Protein AF-A0A3L7ZPQ6-F1 (afdb_monomer)

Structure (mmCIF, N/CA/C/O backbone):
data_AF-A0A3L7ZPQ6-F1
#
_entry.id   AF-A0A3L7ZPQ6-F1
#
loop_
_atom_site.group_PDB
_atom_site.id
_atom_site.type_symbol
_atom_site.label_atom_id
_atom_site.label_alt_id
_atom_site.label_comp_id
_atom_site.label_asym_id
_atom_site.label_entity_id
_atom_site.label_seq_id
_atom_site.pdbx_PDB_ins_code
_atom_site.Cartn_x
_atom_site.Cartn_y
_atom_site.Cartn_z
_atom_site.occupancy
_atom_site.B_iso_or_equiv
_atom_site.auth_seq_id
_atom_site.auth_comp_id
_atom_site.auth_asym_id
_atom_site.auth_atom_id
_atom_site.pdbx_PDB_model_num
ATOM 1 N N . MET A 1 1 ? 46.447 -29.269 10.688 1.00 52.59 1 MET A N 1
ATOM 2 C CA . MET A 1 1 ? 46.147 -28.101 9.821 1.00 52.59 1 MET A CA 1
ATOM 3 C C . MET A 1 1 ? 44.836 -28.215 9.031 1.00 52.59 1 MET A C 1
ATOM 5 O O . MET A 1 1 ? 44.103 -27.241 9.001 1.00 52.59 1 MET A O 1
ATOM 9 N N . LYS A 1 2 ? 44.456 -29.381 8.472 1.00 54.78 2 LYS A N 1
ATOM 10 C CA . LYS A 1 2 ? 43.220 -29.532 7.660 1.00 54.78 2 LYS A CA 1
ATOM 11 C C . LYS A 1 2 ? 41.898 -29.200 8.389 1.00 54.78 2 LYS A C 1
ATOM 13 O O . LYS A 1 2 ? 40.995 -28.641 7.782 1.00 54.78 2 LYS A O 1
ATOM 18 N N . ARG A 1 3 ? 41.790 -29.505 9.691 1.00 58.31 3 ARG A N 1
ATOM 19 C CA . ARG A 1 3 ? 40.574 -29.256 10.501 1.00 58.31 3 ARG A CA 1
ATOM 20 C C . ARG A 1 3 ? 40.350 -27.772 10.830 1.00 58.31 3 ARG A C 1
ATOM 22 O O . ARG A 1 3 ? 39.210 -27.331 10.864 1.00 58.31 3 ARG A O 1
ATOM 29 N N . PHE A 1 4 ? 41.429 -27.006 11.005 1.00 62.97 4 PHE A N 1
ATOM 30 C CA . PHE A 1 4 ? 41.354 -25.560 11.239 1.00 62.97 4 PHE A CA 1
ATOM 31 C C . PHE A 1 4 ? 40.984 -24.803 9.963 1.00 62.97 4 PHE A C 1
ATOM 33 O O . PHE A 1 4 ? 40.108 -23.950 10.007 1.00 62.97 4 PHE A O 1
ATOM 40 N N . SER A 1 5 ? 41.550 -25.179 8.809 1.00 70.75 5 SER A N 1
ATOM 41 C CA . SER A 1 5 ? 41.137 -24.600 7.522 1.00 70.75 5 SER A CA 1
ATOM 42 C C . SER A 1 5 ? 39.654 -24.824 7.230 1.00 70.75 5 SER A C 1
ATOM 44 O O . SER A 1 5 ? 39.002 -23.925 6.715 1.00 70.75 5 SER A O 1
ATOM 46 N N . LEU A 1 6 ? 39.100 -25.985 7.593 1.00 73.31 6 LEU A N 1
ATOM 47 C CA . LEU A 1 6 ? 37.684 -26.280 7.368 1.00 73.31 6 LEU A CA 1
ATOM 48 C C . LEU A 1 6 ? 36.765 -25.412 8.244 1.00 73.31 6 LEU A C 1
ATOM 50 O O . LEU A 1 6 ? 35.749 -24.919 7.761 1.00 73.31 6 LEU A O 1
ATOM 54 N N . LEU A 1 7 ? 37.155 -25.167 9.501 1.00 76.69 7 LEU A N 1
ATOM 55 C CA . LEU A 1 7 ? 36.442 -24.261 10.408 1.00 76.69 7 LEU A CA 1
ATOM 56 C C . LEU A 1 7 ? 36.534 -22.800 9.951 1.00 76.69 7 LEU A C 1
ATOM 58 O O . LEU A 1 7 ? 35.534 -22.091 9.997 1.00 76.69 7 LEU A O 1
ATOM 62 N N . CYS A 1 8 ? 37.691 -22.360 9.450 1.00 73.12 8 CYS A N 1
ATOM 63 C CA . CYS A 1 8 ? 37.844 -21.021 8.878 1.00 73.12 8 CYS A CA 1
ATOM 64 C C . CYS A 1 8 ? 37.006 -20.843 7.602 1.00 73.12 8 CYS A C 1
ATOM 66 O O . CYS A 1 8 ? 36.366 -19.810 7.440 1.00 73.12 8 CYS A O 1
ATOM 68 N N . VAL A 1 9 ? 36.944 -21.849 6.724 1.00 75.81 9 VAL A N 1
ATOM 69 C CA . VAL A 1 9 ? 36.091 -21.812 5.523 1.00 75.81 9 VAL A CA 1
ATOM 70 C C . VAL A 1 9 ? 34.605 -21.800 5.896 1.00 75.81 9 VAL A C 1
ATOM 72 O O . VAL A 1 9 ? 33.853 -21.020 5.323 1.00 75.81 9 VAL A O 1
ATOM 75 N N . LEU A 1 10 ? 34.176 -22.588 6.888 1.00 72.62 10 LEU A N 1
ATOM 76 C CA . LEU A 1 10 ? 32.803 -22.550 7.410 1.00 72.62 10 LEU A CA 1
ATOM 77 C C . LEU A 1 10 ? 32.458 -21.194 8.035 1.00 72.62 10 LEU A C 1
ATOM 79 O O . LEU A 1 10 ? 31.385 -20.661 7.774 1.00 72.62 10 LEU A O 1
ATOM 83 N N . ALA A 1 11 ? 33.373 -20.607 8.807 1.00 74.31 11 ALA A N 1
ATOM 84 C CA . ALA A 1 11 ? 33.188 -19.276 9.374 1.00 74.31 11 ALA A CA 1
ATOM 85 C C . ALA A 1 11 ? 33.066 -18.205 8.280 1.00 74.31 11 ALA A C 1
ATOM 87 O O . ALA A 1 11 ? 32.210 -17.335 8.391 1.00 74.31 11 ALA A O 1
ATOM 88 N N . ILE A 1 12 ? 33.850 -18.292 7.198 1.00 71.00 12 ILE A N 1
ATOM 89 C CA . ILE A 1 12 ? 33.752 -17.392 6.036 1.00 71.00 12 ILE A CA 1
ATOM 90 C C . ILE A 1 12 ? 32.429 -17.604 5.286 1.00 71.00 12 ILE A C 1
ATOM 92 O O . ILE A 1 12 ? 31.742 -16.637 4.981 1.00 71.00 12 ILE A O 1
ATOM 96 N N . LEU A 1 13 ? 32.008 -18.846 5.041 1.00 63.59 13 LEU A N 1
ATOM 97 C CA . LEU A 1 13 ? 30.741 -19.139 4.357 1.00 63.59 13 LEU A CA 1
ATOM 98 C C . LEU A 1 13 ? 29.507 -18.716 5.173 1.00 63.59 13 LEU A C 1
ATOM 100 O O . LEU A 1 13 ? 28.507 -18.318 4.582 1.00 63.59 13 LEU A O 1
ATOM 104 N N . CYS A 1 14 ? 29.585 -18.751 6.507 1.00 60.94 14 CYS A N 1
ATOM 105 C CA . CYS A 1 14 ? 28.529 -18.279 7.411 1.00 60.94 14 CYS A CA 1
ATOM 106 C C . CYS A 1 14 ? 28.597 -16.769 7.719 1.00 60.94 14 CYS A C 1
ATOM 108 O O . CYS A 1 14 ? 27.635 -16.228 8.260 1.00 60.94 14 CYS A O 1
ATOM 110 N N . SER A 1 15 ? 29.713 -16.095 7.413 1.00 56.34 15 SER A N 1
ATOM 111 C CA . SER A 1 15 ? 29.888 -14.639 7.581 1.00 56.34 15 SER A CA 1
ATOM 112 C C . SER A 1 15 ? 29.801 -13.859 6.272 1.00 56.34 15 SER A C 1
ATOM 114 O O . SER A 1 15 ? 29.626 -12.641 6.307 1.00 56.34 15 SER A O 1
ATOM 116 N N . LEU A 1 16 ? 29.840 -14.539 5.120 1.00 50.06 16 LEU A N 1
ATOM 117 C CA . LEU A 1 16 ? 29.293 -13.987 3.893 1.00 50.06 16 LEU A CA 1
ATOM 118 C C . LEU A 1 16 ? 27.811 -13.714 4.169 1.00 50.06 16 LEU A C 1
ATOM 120 O O . LEU A 1 16 ? 27.064 -14.669 4.405 1.00 50.06 16 LEU A O 1
ATOM 124 N N . PRO A 1 17 ? 27.350 -12.447 4.156 1.00 46.44 17 PRO A N 1
ATOM 125 C CA . PRO A 1 17 ? 25.925 -12.203 4.126 1.00 46.44 17 PRO A CA 1
ATOM 126 C C . PRO A 1 17 ? 25.435 -12.971 2.911 1.00 46.44 17 PRO A C 1
ATOM 128 O O . PRO A 1 17 ? 25.929 -12.764 1.800 1.00 46.44 17 PRO A O 1
ATOM 131 N N . ALA A 1 18 ? 24.540 -13.929 3.128 1.00 44.66 18 ALA A N 1
ATOM 132 C CA . ALA A 1 18 ? 23.889 -14.600 2.032 1.00 44.66 18 ALA A CA 1
ATOM 133 C C . ALA A 1 18 ? 23.282 -13.489 1.164 1.00 44.66 18 ALA A C 1
ATOM 135 O O . ALA A 1 18 ? 22.268 -12.890 1.513 1.00 44.66 18 ALA A O 1
ATOM 136 N N . TYR A 1 19 ? 23.918 -13.188 0.029 1.00 43.47 19 TYR A N 1
ATOM 137 C CA . TYR A 1 19 ? 23.410 -12.258 -0.978 1.00 43.47 19 TYR A CA 1
ATOM 138 C C . TYR A 1 19 ? 22.119 -12.793 -1.625 1.00 43.47 19 TYR A C 1
ATOM 140 O O . TYR A 1 19 ? 21.587 -12.198 -2.555 1.00 43.47 19 TYR A O 1
ATOM 148 N N . SER A 1 20 ? 21.525 -13.856 -1.074 1.00 41.28 20 SER A N 1
ATOM 149 C CA . SER A 1 20 ? 20.079 -14.048 -1.057 1.00 41.28 20 SER A CA 1
ATOM 150 C C . SER A 1 20 ? 19.382 -13.060 -0.103 1.00 41.28 20 SER A C 1
ATOM 152 O O . SER A 1 20 ? 18.428 -13.416 0.587 1.00 41.28 20 SER A O 1
ATOM 154 N N . GLN A 1 21 ? 19.818 -11.800 -0.061 1.00 44.25 21 GLN A N 1
ATOM 155 C CA . GLN A 1 21 ? 18.925 -10.722 0.318 1.00 44.25 21 GLN A CA 1
ATOM 156 C C . GLN A 1 21 ? 17.879 -10.667 -0.784 1.00 44.25 21 GLN A C 1
ATOM 158 O O . GLN A 1 21 ? 18.134 -10.232 -1.908 1.00 44.25 21 GLN A O 1
ATOM 163 N N . PHE A 1 22 ? 16.689 -11.173 -0.481 1.00 53.84 22 PHE A N 1
ATOM 164 C CA . PHE A 1 22 ? 15.527 -10.882 -1.288 1.00 53.84 22 PHE A CA 1
ATOM 165 C C . PHE A 1 22 ? 15.349 -9.365 -1.251 1.00 53.84 22 PHE A C 1
ATOM 167 O O . PHE A 1 22 ? 14.827 -8.811 -0.290 1.00 53.84 22 PHE A O 1
ATOM 174 N N . TRP A 1 23 ? 15.842 -8.706 -2.296 1.00 58.91 23 TRP A N 1
ATOM 175 C CA . TRP A 1 23 ? 15.802 -7.260 -2.504 1.00 58.91 23 TRP A CA 1
ATOM 176 C C . TRP A 1 23 ? 14.434 -6.647 -2.155 1.00 58.91 23 TRP A C 1
ATOM 178 O O . TRP A 1 23 ? 14.353 -5.525 -1.663 1.00 58.91 23 TRP A O 1
ATOM 188 N N . ILE A 1 24 ? 13.372 -7.437 -2.338 1.00 63.16 24 ILE A N 1
ATOM 189 C CA . ILE A 1 24 ? 12.017 -7.173 -1.876 1.00 63.16 24 ILE A CA 1
ATOM 190 C C . ILE A 1 24 ? 11.428 -8.509 -1.397 1.00 63.16 24 ILE A C 1
ATOM 192 O O . ILE A 1 24 ? 10.906 -9.281 -2.200 1.00 63.16 24 ILE A O 1
ATOM 196 N N . SER A 1 25 ? 11.567 -8.814 -0.110 1.00 67.75 25 SER A N 1
ATOM 197 C CA . SER A 1 25 ? 10.777 -9.837 0.585 1.00 67.75 25 SER A CA 1
ATOM 198 C C . SER A 1 25 ? 10.265 -9.241 1.874 1.00 67.75 25 SER A C 1
ATOM 200 O O . SER A 1 25 ? 10.985 -8.511 2.559 1.00 67.75 25 SER A O 1
ATOM 202 N N . PHE A 1 26 ? 9.030 -9.577 2.208 1.00 71.62 26 PHE A N 1
ATOM 203 C CA . PHE A 1 26 ? 8.376 -9.063 3.392 1.00 71.62 26 PHE A CA 1
ATOM 204 C C . PHE A 1 26 ? 7.700 -10.203 4.152 1.00 71.62 26 PHE A C 1
ATOM 206 O O . PHE A 1 26 ? 7.117 -11.111 3.557 1.00 71.62 26 PHE A O 1
ATOM 213 N N . GLY A 1 27 ? 7.743 -10.133 5.479 1.00 74.31 27 GLY A N 1
ATOM 214 C CA . GLY A 1 27 ? 7.072 -11.067 6.377 1.00 74.31 27 GLY A CA 1
ATOM 215 C C . GLY A 1 27 ? 5.555 -10.877 6.431 1.00 74.31 27 GLY A C 1
ATOM 216 O O . GLY A 1 27 ? 4.994 -10.760 7.511 1.00 74.31 27 GLY A O 1
ATOM 217 N N . TRP A 1 28 ? 4.849 -10.837 5.292 1.00 80.06 28 TRP A N 1
ATOM 218 C CA . TRP A 1 28 ? 3.384 -10.641 5.277 1.00 80.06 28 TRP A CA 1
ATOM 219 C C . TRP A 1 28 ? 2.599 -11.756 5.974 1.00 80.06 28 TRP A C 1
ATOM 221 O O . TRP A 1 28 ? 1.419 -11.588 6.263 1.00 80.06 28 TRP A O 1
ATOM 231 N N . ASN A 1 29 ? 3.231 -12.906 6.197 1.00 73.69 29 ASN A N 1
ATOM 232 C CA . ASN A 1 29 ? 2.638 -14.039 6.900 1.00 73.69 29 ASN A CA 1
ATOM 233 C C . ASN A 1 29 ? 3.113 -14.131 8.355 1.00 73.69 29 ASN A C 1
ATOM 235 O O . ASN A 1 29 ? 2.781 -15.102 9.029 1.00 73.69 29 ASN A O 1
ATOM 239 N N . GLU A 1 30 ? 3.903 -13.167 8.837 1.00 75.88 30 GLU A N 1
ATOM 240 C CA . GLU A 1 30 ? 4.331 -13.161 10.230 1.00 75.88 30 GLU A CA 1
ATOM 241 C C . GLU A 1 30 ? 3.108 -12.966 11.138 1.00 75.88 30 GLU A C 1
ATOM 243 O O . GLU A 1 30 ? 2.348 -12.008 10.950 1.00 75.88 30 GLU A O 1
ATOM 248 N N . PRO A 1 31 ? 2.906 -13.851 12.131 1.00 65.25 31 PRO A N 1
ATOM 249 C CA . PRO A 1 31 ? 1.763 -13.765 13.038 1.00 65.25 31 PRO A CA 1
ATOM 250 C C . PRO A 1 31 ? 1.786 -12.485 13.889 1.00 65.25 31 PRO A C 1
ATOM 252 O O . PRO A 1 31 ? 0.736 -12.027 14.332 1.00 65.25 31 PRO A O 1
ATOM 255 N N . HIS A 1 32 ? 2.961 -11.869 14.061 1.00 75.00 32 HIS A N 1
ATOM 256 C CA . HIS A 1 32 ? 3.166 -10.644 14.833 1.00 75.00 32 HIS A CA 1
ATOM 257 C C . HIS A 1 32 ? 3.855 -9.565 13.990 1.00 75.00 32 HIS A C 1
ATOM 259 O O . HIS A 1 32 ? 4.997 -9.188 14.237 1.00 75.00 32 HIS A O 1
ATOM 265 N N . CYS A 1 33 ? 3.160 -9.060 12.967 1.00 86.56 33 CYS A N 1
ATOM 266 C CA . CYS A 1 33 ? 3.674 -7.953 12.164 1.00 86.56 33 CYS A CA 1
ATOM 267 C C . CYS A 1 33 ? 3.776 -6.673 13.012 1.00 86.56 33 CYS A C 1
ATOM 269 O O . CYS A 1 33 ? 2.772 -5.997 13.253 1.00 86.56 33 CYS A O 1
ATOM 271 N N . GLN A 1 34 ? 4.995 -6.307 13.418 1.00 87.56 34 GLN A N 1
ATOM 272 C CA . GLN A 1 34 ? 5.247 -5.164 14.306 1.00 87.56 34 GLN A CA 1
ATOM 273 C C . GLN A 1 34 ? 4.712 -3.836 13.756 1.00 87.56 34 GLN A C 1
ATOM 275 O O . GLN A 1 34 ? 4.216 -2.996 14.499 1.00 87.56 34 GLN A O 1
ATOM 280 N N . ASN A 1 35 ? 4.754 -3.671 12.435 1.00 86.12 35 ASN A N 1
ATOM 281 C CA . ASN A 1 35 ? 4.215 -2.502 11.744 1.00 86.12 35 ASN A CA 1
ATOM 282 C C . ASN A 1 35 ? 2.690 -2.387 11.866 1.00 86.12 35 ASN A C 1
ATOM 284 O O . ASN A 1 35 ? 2.165 -1.279 11.980 1.00 86.12 35 ASN A O 1
ATOM 288 N N . CYS A 1 36 ? 1.983 -3.519 11.822 1.00 91.38 36 CYS A N 1
ATOM 289 C CA . CYS A 1 36 ? 0.539 -3.537 12.012 1.00 91.38 36 CYS A CA 1
ATOM 290 C C . CYS A 1 36 ? 0.190 -3.314 13.487 1.00 91.38 36 CYS A C 1
ATOM 292 O O . CYS A 1 36 ? -0.655 -2.472 13.767 1.00 91.38 36 CYS A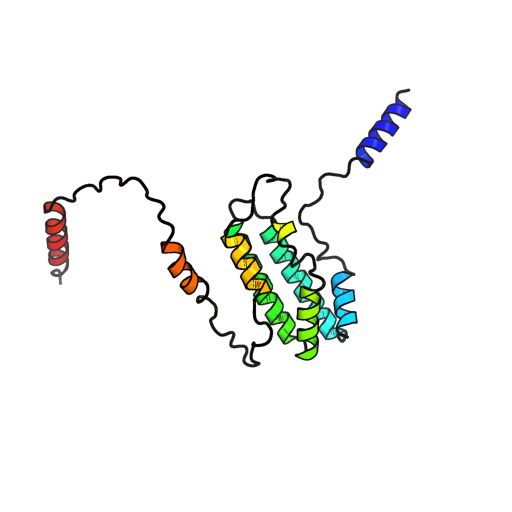 O 1
ATOM 294 N N . LEU A 1 37 ? 0.916 -3.960 14.409 1.00 92.56 37 LEU A N 1
ATOM 295 C CA . LEU A 1 37 ? 0.744 -3.781 15.857 1.00 92.56 37 LEU A CA 1
ATOM 296 C C . LEU A 1 37 ? 0.958 -2.327 16.296 1.00 92.56 37 LEU A C 1
ATOM 298 O O . LEU A 1 37 ? 0.173 -1.789 17.072 1.00 92.56 37 LEU A O 1
ATOM 302 N N . TRP A 1 38 ? 1.991 -1.663 15.774 1.00 92.50 38 TRP A N 1
ATOM 303 C CA . TRP A 1 38 ? 2.228 -0.250 16.066 1.00 92.50 38 TRP A CA 1
ATOM 304 C C . TRP A 1 38 ? 1.076 0.630 15.568 1.00 92.50 38 TRP A C 1
ATOM 306 O O . TRP A 1 38 ? 0.603 1.494 16.301 1.00 92.50 38 TRP A O 1
ATOM 316 N N . MET A 1 39 ? 0.584 0.389 14.348 1.00 93.94 39 MET A N 1
ATOM 317 C CA . MET A 1 39 ? -0.524 1.167 13.790 1.00 93.94 39 MET A CA 1
ATOM 318 C C . MET A 1 39 ? -1.840 0.916 14.548 1.00 93.94 39 MET A C 1
ATOM 320 O O . MET A 1 39 ? -2.600 1.852 14.792 1.00 93.94 39 MET A O 1
ATOM 324 N N . GLU A 1 40 ? -2.101 -0.334 14.937 1.00 95.12 40 GLU A N 1
ATOM 325 C CA . GLU A 1 40 ? -3.229 -0.724 15.787 1.00 95.12 40 GLU A CA 1
ATOM 326 C C . GLU A 1 40 ? -3.233 0.075 17.094 1.00 95.12 40 GLU A C 1
ATOM 328 O O . GLU A 1 40 ? -4.247 0.686 17.439 1.00 95.12 40 GLU A O 1
ATOM 333 N N . GLN A 1 41 ? -2.086 0.124 17.777 1.00 95.50 41 GLN A N 1
ATOM 334 C CA . GLN A 1 41 ? -1.920 0.859 19.030 1.00 95.50 41 GLN A CA 1
ATOM 335 C C . GLN A 1 41 ? -2.049 2.372 18.825 1.00 95.50 41 GLN A C 1
ATOM 337 O O . GLN A 1 41 ? -2.795 3.025 19.551 1.00 95.50 41 GLN A O 1
ATOM 342 N N . ALA A 1 42 ? -1.378 2.926 17.812 1.00 94.88 42 ALA A N 1
ATOM 343 C CA . ALA A 1 42 ? -1.341 4.365 17.553 1.00 94.88 42 ALA A CA 1
ATOM 344 C C . ALA A 1 42 ? -2.708 4.953 17.155 1.00 94.88 42 ALA A C 1
ATOM 346 O O . ALA A 1 42 ? -2.964 6.134 17.382 1.00 94.88 42 ALA A O 1
ATOM 347 N N . MET A 1 43 ? -3.591 4.146 16.558 1.00 95.88 43 MET A N 1
ATOM 348 C CA . MET A 1 43 ? -4.952 4.555 16.178 1.00 95.88 43 MET A CA 1
ATOM 349 C C . MET A 1 43 ? -6.039 4.042 17.133 1.00 95.88 43 MET A C 1
ATOM 351 O O . MET A 1 43 ? -7.224 4.267 16.870 1.00 95.88 43 MET A O 1
ATOM 355 N N . HIS A 1 44 ? -5.655 3.346 18.210 1.00 96.62 44 HIS A N 1
ATOM 356 C CA . HIS A 1 44 ? -6.560 2.723 19.180 1.00 96.62 44 HIS A CA 1
ATOM 357 C C . HIS A 1 44 ? -7.655 1.864 18.520 1.00 96.62 44 HIS A C 1
ATOM 359 O O . HIS A 1 44 ? -8.848 2.039 18.781 1.00 96.62 44 HIS A O 1
ATOM 365 N N . LEU A 1 45 ? -7.268 0.955 17.619 1.00 96.88 45 LEU A N 1
ATOM 366 C CA . LEU A 1 45 ? -8.231 0.097 16.920 1.00 96.88 45 LEU A CA 1
ATOM 367 C C . LEU A 1 45 ? -8.796 -0.982 17.868 1.00 96.88 45 LEU A C 1
ATOM 369 O O . LEU A 1 45 ? -8.019 -1.708 18.485 1.00 96.88 45 LEU A O 1
ATOM 373 N N . PRO A 1 46 ? -10.126 -1.179 17.961 1.00 97.19 46 PRO A N 1
ATOM 374 C CA . PRO A 1 46 ? -10.699 -2.329 18.654 1.00 97.19 46 PRO A CA 1
ATOM 375 C C . PRO A 1 46 ? -10.319 -3.641 17.959 1.00 97.19 46 PRO A C 1
ATOM 377 O O . PRO A 1 46 ? -10.191 -3.682 16.735 1.00 97.19 46 PRO A O 1
ATOM 380 N N . ALA A 1 47 ? -10.254 -4.743 18.711 1.00 95.81 47 ALA A N 1
ATOM 381 C CA . ALA A 1 47 ? -9.734 -6.034 18.238 1.00 95.81 47 ALA A CA 1
ATOM 382 C C . ALA A 1 47 ? -10.301 -6.502 16.879 1.00 95.81 47 ALA A C 1
ATOM 384 O O . ALA A 1 47 ? -9.558 -6.926 15.995 1.00 95.81 47 ALA A O 1
ATOM 385 N N . ARG A 1 48 ? -11.620 -6.380 16.661 1.00 96.06 48 ARG A N 1
ATOM 386 C CA . ARG A 1 48 ? -12.251 -6.755 15.380 1.00 96.06 48 ARG A CA 1
ATOM 387 C C . ARG A 1 48 ? -11.813 -5.848 14.223 1.00 96.06 48 ARG A C 1
ATOM 389 O O . ARG A 1 48 ? -11.605 -6.331 13.113 1.00 96.06 48 ARG A O 1
ATOM 396 N N . GLN A 1 49 ? -11.689 -4.545 14.473 1.00 97.31 49 GLN A N 1
ATOM 397 C CA . GLN A 1 49 ? -11.238 -3.562 13.485 1.00 97.31 49 GLN A CA 1
ATOM 398 C C . GLN A 1 49 ? -9.752 -3.772 13.155 1.00 97.31 49 GLN A C 1
ATOM 400 O O . GLN A 1 49 ? -9.384 -3.762 11.982 1.00 97.31 49 GLN A O 1
ATOM 405 N N . ALA A 1 50 ? -8.924 -4.037 14.172 1.00 96.38 50 ALA A N 1
ATOM 406 C CA . ALA A 1 50 ? -7.507 -4.358 14.026 1.00 96.38 50 ALA A CA 1
ATOM 407 C C . ALA A 1 50 ? -7.291 -5.616 13.172 1.00 96.38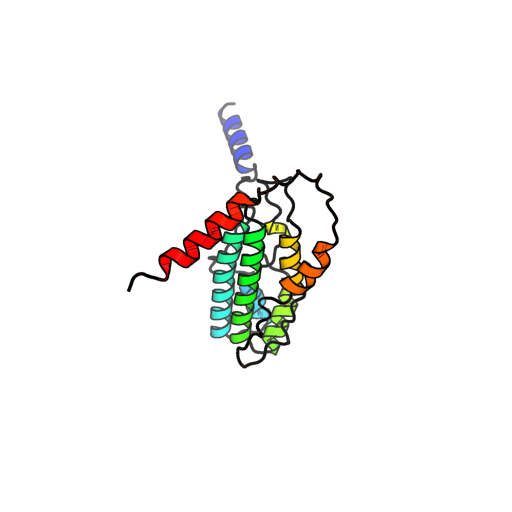 50 ALA A C 1
ATOM 409 O O . ALA A 1 50 ? -6.531 -5.585 12.205 1.00 96.38 50 ALA A O 1
ATOM 410 N N . ALA A 1 51 ? -8.038 -6.693 13.435 1.00 95.25 51 ALA A N 1
ATOM 411 C CA . ALA A 1 51 ? -7.956 -7.922 12.646 1.00 95.25 51 ALA A CA 1
ATOM 412 C C . ALA A 1 51 ? -8.253 -7.688 11.150 1.00 95.25 51 ALA A C 1
ATOM 414 O O . ALA A 1 51 ? -7.522 -8.176 10.281 1.00 95.25 51 ALA A O 1
ATOM 415 N N . GLU A 1 52 ? -9.287 -6.901 10.826 1.00 97.12 52 GLU A N 1
ATOM 416 C CA . GLU A 1 52 ? -9.593 -6.542 9.434 1.00 97.12 52 GLU A CA 1
ATOM 417 C C . GLU A 1 52 ? -8.527 -5.620 8.823 1.00 97.12 52 GLU A C 1
ATOM 419 O O . GLU A 1 52 ? -8.142 -5.812 7.666 1.00 97.12 52 GLU A O 1
ATOM 424 N N . TYR A 1 53 ? -7.989 -4.669 9.594 1.00 96.19 53 TYR A N 1
ATOM 425 C CA . TYR A 1 53 ? -6.871 -3.827 9.165 1.00 96.19 53 TYR A CA 1
ATOM 426 C C . TYR A 1 53 ? -5.641 -4.675 8.795 1.00 96.19 53 TYR A C 1
ATOM 428 O O . TYR A 1 53 ? -5.133 -4.556 7.676 1.00 96.19 53 TYR A O 1
ATOM 436 N N . HIS A 1 54 ? -5.224 -5.603 9.663 1.00 94.69 54 HIS A N 1
ATOM 437 C CA . HIS A 1 54 ? -4.062 -6.480 9.444 1.00 94.69 54 HIS A CA 1
ATOM 438 C C . HIS A 1 54 ? -4.260 -7.322 8.184 1.00 94.69 54 HIS A C 1
ATOM 440 O O . HIS A 1 54 ? -3.399 -7.373 7.303 1.00 94.69 54 HIS A O 1
ATOM 446 N N . LYS A 1 55 ? -5.449 -7.916 8.043 1.00 94.94 55 LYS A N 1
ATOM 447 C CA . LYS A 1 55 ? -5.831 -8.706 6.871 1.00 94.94 55 LYS A CA 1
ATOM 448 C C . LYS A 1 55 ? -5.742 -7.902 5.574 1.00 94.94 55 LYS A C 1
ATOM 450 O O . LYS A 1 55 ? -5.255 -8.426 4.570 1.00 94.94 55 LYS A O 1
ATOM 455 N N . ILE A 1 56 ? -6.198 -6.646 5.566 1.00 95.75 56 ILE A N 1
ATOM 456 C CA . ILE A 1 56 ? -6.083 -5.768 4.394 1.00 95.75 56 ILE A CA 1
ATOM 457 C C . ILE A 1 56 ? -4.608 -5.470 4.103 1.00 95.75 56 ILE A C 1
ATOM 459 O O . ILE A 1 56 ? -4.171 -5.681 2.970 1.00 95.75 56 ILE A O 1
ATOM 463 N N . ILE A 1 57 ? -3.828 -5.035 5.096 1.00 94.25 57 ILE A N 1
ATOM 464 C CA . ILE A 1 57 ? -2.411 -4.695 4.903 1.00 94.25 57 ILE A CA 1
ATOM 465 C C . ILE A 1 57 ? -1.627 -5.886 4.357 1.00 94.25 57 ILE A C 1
ATOM 467 O O . ILE A 1 57 ? -0.953 -5.744 3.338 1.00 94.25 57 ILE A O 1
ATOM 471 N N . HIS A 1 58 ? -1.769 -7.069 4.953 1.00 93.19 58 HIS A N 1
ATOM 472 C CA . HIS A 1 58 ? -1.026 -8.259 4.542 1.00 93.19 58 HIS A CA 1
ATOM 473 C C . HIS A 1 58 ? -1.430 -8.714 3.134 1.00 93.19 58 HIS A C 1
ATOM 475 O O . HIS A 1 58 ? -0.574 -8.947 2.278 1.00 93.19 58 HIS A O 1
ATOM 481 N N . LYS A 1 59 ? -2.739 -8.756 2.841 1.00 94.94 59 LYS A N 1
ATOM 482 C CA . LYS A 1 59 ? -3.251 -9.137 1.515 1.00 94.94 59 LYS A CA 1
ATOM 483 C C . LYS A 1 59 ? -2.734 -8.216 0.412 1.00 94.94 59 LYS A C 1
ATOM 485 O O . LYS A 1 59 ? -2.380 -8.686 -0.670 1.00 94.94 59 LYS A O 1
ATOM 490 N N . TYR A 1 60 ? -2.736 -6.904 0.641 1.00 95.00 60 TYR A N 1
ATOM 491 C CA . TYR A 1 60 ? -2.256 -5.946 -0.357 1.00 95.00 60 TYR A CA 1
ATOM 492 C C . TYR A 1 60 ? -0.734 -5.876 -0.409 1.00 95.00 60 TYR A C 1
ATOM 494 O O . TYR A 1 60 ? -0.194 -5.753 -1.506 1.00 95.00 60 TYR A O 1
ATOM 502 N N . GLY A 1 61 ? -0.050 -6.041 0.722 1.00 92.88 61 GLY A N 1
ATOM 503 C CA . GLY A 1 61 ? 1.403 -6.158 0.789 1.00 92.88 61 GLY A CA 1
ATOM 504 C C . GLY A 1 61 ? 1.923 -7.272 -0.118 1.00 92.88 61 GLY A C 1
ATOM 505 O O . GLY A 1 61 ? 2.764 -7.012 -0.974 1.00 92.88 61 GLY A O 1
ATOM 506 N N . GLN A 1 62 ? 1.336 -8.472 -0.045 1.00 92.88 62 GLN A N 1
ATOM 507 C CA . GLN A 1 62 ? 1.699 -9.599 -0.919 1.00 92.88 62 GLN A CA 1
ATOM 508 C C . GLN A 1 62 ? 1.500 -9.289 -2.410 1.00 92.88 62 GLN A C 1
ATOM 510 O O . GLN A 1 62 ? 2.333 -9.635 -3.252 1.00 92.88 62 GLN A O 1
ATOM 515 N N . LYS A 1 63 ? 0.387 -8.634 -2.763 1.00 94.81 63 LYS A N 1
ATOM 516 C CA . LYS A 1 63 ? 0.105 -8.254 -4.155 1.00 94.81 63 LYS A CA 1
ATOM 517 C C . LYS A 1 63 ? 1.095 -7.207 -4.669 1.00 94.81 63 LYS A C 1
ATOM 519 O O . LYS A 1 63 ? 1.566 -7.333 -5.796 1.00 94.81 63 LYS A O 1
ATOM 524 N N . ILE A 1 64 ? 1.401 -6.198 -3.854 1.00 93.69 64 ILE A N 1
ATOM 525 C CA . ILE A 1 64 ? 2.360 -5.138 -4.187 1.00 93.69 64 ILE A CA 1
ATOM 526 C C . ILE A 1 64 ? 3.760 -5.733 -4.328 1.00 93.69 64 ILE A C 1
ATOM 528 O O . ILE A 1 64 ? 4.418 -5.475 -5.329 1.00 93.69 64 ILE A O 1
ATOM 532 N N . GLU A 1 65 ? 4.181 -6.595 -3.401 1.00 91.94 65 GLU A N 1
ATOM 533 C CA . GLU A 1 65 ? 5.465 -7.298 -3.475 1.00 91.94 65 GLU A CA 1
ATOM 534 C C . GLU A 1 65 ? 5.601 -8.084 -4.781 1.00 91.94 65 GLU A C 1
ATOM 536 O O . GLU A 1 65 ? 6.607 -7.975 -5.482 1.00 91.94 65 GLU A O 1
ATOM 541 N N . LYS A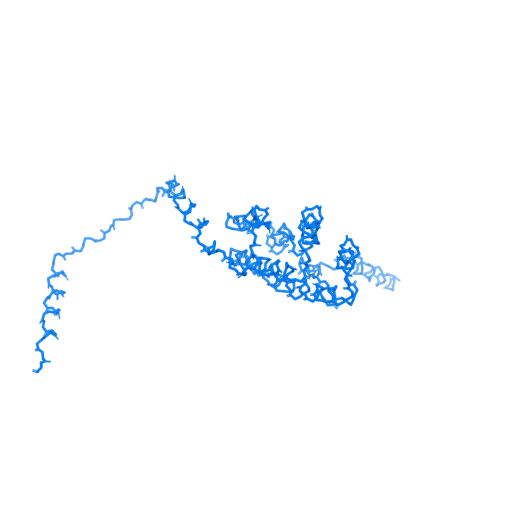 1 66 ? 4.566 -8.850 -5.144 1.00 92.31 66 LYS A N 1
ATOM 542 C CA . LYS A 1 66 ? 4.550 -9.623 -6.388 1.00 92.31 66 LYS A CA 1
ATOM 543 C C . LYS A 1 66 ? 4.759 -8.738 -7.617 1.00 92.31 66 LYS A C 1
ATOM 545 O O . LYS A 1 66 ? 5.440 -9.150 -8.556 1.00 92.31 66 LYS A O 1
ATOM 550 N N . GLU A 1 67 ? 4.168 -7.547 -7.630 1.00 93.56 67 GLU A N 1
ATOM 551 C CA . GLU A 1 67 ? 4.338 -6.594 -8.726 1.00 93.56 67 GLU A CA 1
ATOM 552 C C . GLU A 1 67 ? 5.695 -5.882 -8.687 1.00 93.56 67 GLU A C 1
ATOM 554 O O . GLU A 1 67 ? 6.319 -5.724 -9.733 1.00 93.56 67 GLU A O 1
ATOM 559 N N . ALA A 1 68 ? 6.215 -5.555 -7.506 1.00 91.06 68 ALA A N 1
ATOM 560 C CA . ALA A 1 68 ? 7.526 -4.928 -7.351 1.00 91.06 68 ALA A CA 1
ATOM 561 C C . ALA A 1 68 ? 8.685 -5.870 -7.740 1.00 91.06 68 ALA A C 1
ATOM 563 O O . ALA A 1 68 ? 9.732 -5.433 -8.206 1.00 91.06 68 ALA A O 1
ATOM 564 N N . ARG A 1 69 ? 8.482 -7.190 -7.633 1.00 90.12 69 ARG A N 1
ATOM 565 C CA . ARG A 1 69 ? 9.462 -8.221 -8.024 1.00 90.12 69 ARG A CA 1
ATOM 566 C C . ARG A 1 69 ? 9.503 -8.525 -9.528 1.00 90.12 69 ARG A C 1
ATOM 568 O O . ARG A 1 69 ? 10.232 -9.432 -9.939 1.00 90.12 69 ARG A O 1
ATOM 575 N N . ARG A 1 70 ? 8.717 -7.832 -10.359 1.00 90.88 70 ARG A N 1
ATOM 576 C CA . ARG A 1 70 ? 8.700 -8.050 -11.817 1.00 90.88 70 ARG A CA 1
ATOM 577 C C . ARG A 1 70 ? 10.040 -7.663 -12.461 1.00 90.88 70 ARG A C 1
ATOM 579 O O . ARG A 1 70 ? 10.750 -6.785 -11.978 1.00 90.88 70 ARG A O 1
ATOM 586 N N . ASP A 1 71 ? 10.362 -8.323 -13.579 1.00 91.12 71 ASP A N 1
ATOM 587 C CA . ASP A 1 71 ? 11.511 -7.970 -14.431 1.00 91.12 71 ASP A CA 1
ATOM 588 C C . ASP A 1 71 ? 11.414 -6.505 -14.877 1.00 91.12 71 ASP A C 1
ATOM 590 O O . ASP A 1 71 ? 10.310 -5.991 -15.097 1.00 91.12 71 ASP A O 1
ATOM 594 N N . TYR A 1 72 ? 12.570 -5.856 -15.038 1.00 90.44 72 TYR A N 1
ATOM 595 C CA . TYR A 1 72 ? 12.648 -4.430 -15.358 1.00 90.44 72 TYR A CA 1
ATOM 596 C C . TYR A 1 72 ? 11.855 -4.033 -16.608 1.00 90.44 72 TYR A C 1
ATOM 598 O O . TYR A 1 72 ? 11.311 -2.932 -16.666 1.00 90.44 72 TYR A O 1
ATOM 606 N N . ARG A 1 73 ? 11.707 -4.946 -17.580 1.00 93.06 73 ARG A N 1
ATOM 607 C CA . ARG A 1 73 ? 10.913 -4.729 -18.802 1.00 93.06 73 ARG A CA 1
ATOM 608 C C . ARG A 1 73 ? 9.437 -4.433 -18.532 1.00 93.06 73 ARG A C 1
ATOM 610 O O . ARG A 1 73 ? 8.744 -3.948 -19.419 1.00 93.06 73 ARG A O 1
ATOM 617 N N . TYR A 1 74 ? 8.945 -4.731 -17.331 1.00 94.38 74 TYR A N 1
ATOM 618 C CA . TYR A 1 74 ? 7.555 -4.523 -16.933 1.00 94.38 74 TYR A CA 1
ATOM 619 C C . TYR A 1 74 ? 7.376 -3.445 -15.865 1.00 94.38 74 TYR A C 1
ATOM 621 O O . TYR A 1 74 ? 6.263 -3.315 -15.356 1.00 94.38 74 TYR A O 1
ATOM 629 N N . TRP A 1 75 ? 8.420 -2.690 -15.515 1.00 93.50 75 TRP A N 1
ATOM 630 C CA . TRP A 1 75 ? 8.368 -1.710 -14.428 1.00 93.50 75 TRP A CA 1
ATOM 631 C C . TRP A 1 75 ? 7.257 -0.673 -14.591 1.00 93.50 75 TRP A C 1
ATOM 633 O O . TRP A 1 75 ? 6.520 -0.457 -13.640 1.00 93.50 75 TRP A O 1
ATOM 643 N N . ASP A 1 76 ? 7.011 -0.148 -15.791 1.00 92.12 76 ASP A N 1
ATOM 644 C CA . ASP A 1 76 ? 5.930 0.832 -16.007 1.00 92.12 76 ASP A CA 1
ATOM 645 C C . ASP A 1 76 ? 4.544 0.233 -15.742 1.00 92.12 76 ASP A C 1
ATOM 647 O O . ASP A 1 76 ? 3.685 0.820 -15.078 1.00 92.12 76 ASP A O 1
ATOM 651 N N . ARG A 1 77 ? 4.336 -1.003 -16.208 1.00 94.25 77 ARG A N 1
ATOM 652 C CA . ARG A 1 77 ? 3.093 -1.741 -15.966 1.00 94.25 77 ARG A CA 1
ATOM 653 C C . ARG A 1 77 ? 2.946 -2.107 -14.489 1.00 94.25 77 ARG A C 1
ATOM 655 O O . ARG A 1 77 ? 1.834 -2.073 -13.965 1.00 94.25 77 ARG A O 1
ATOM 662 N N . ALA A 1 78 ? 4.043 -2.476 -13.832 1.00 94.00 78 ALA A N 1
ATOM 663 C CA . ALA A 1 78 ? 4.067 -2.765 -12.406 1.00 94.00 78 ALA A CA 1
ATOM 664 C C . ALA A 1 78 ? 3.762 -1.506 -11.583 1.00 94.00 78 ALA A C 1
ATOM 666 O O . ALA A 1 78 ? 2.917 -1.579 -10.699 1.00 94.00 78 ALA A O 1
ATOM 667 N N . ALA A 1 79 ? 4.336 -0.350 -11.928 1.00 94.25 79 ALA A N 1
ATOM 668 C CA . ALA A 1 79 ? 4.092 0.931 -11.268 1.00 94.25 79 ALA A CA 1
ATOM 669 C C . ALA A 1 79 ? 2.604 1.297 -11.269 1.00 94.25 79 ALA A C 1
ATOM 671 O O . ALA A 1 79 ? 2.031 1.569 -10.213 1.00 94.25 79 ALA A O 1
ATOM 672 N N . ARG A 1 80 ? 1.955 1.204 -12.439 1.00 95.12 80 ARG A N 1
ATOM 673 C CA . ARG A 1 80 ? 0.506 1.412 -12.571 1.00 95.12 80 ARG A CA 1
ATOM 674 C C . ARG A 1 80 ? -0.286 0.464 -11.672 1.00 95.12 80 ARG A C 1
ATOM 676 O O . ARG A 1 80 ? -1.165 0.896 -10.935 1.00 95.12 80 ARG A O 1
ATOM 683 N N . ARG A 1 81 ? 0.043 -0.832 -11.694 1.00 96.06 81 ARG A N 1
ATOM 684 C 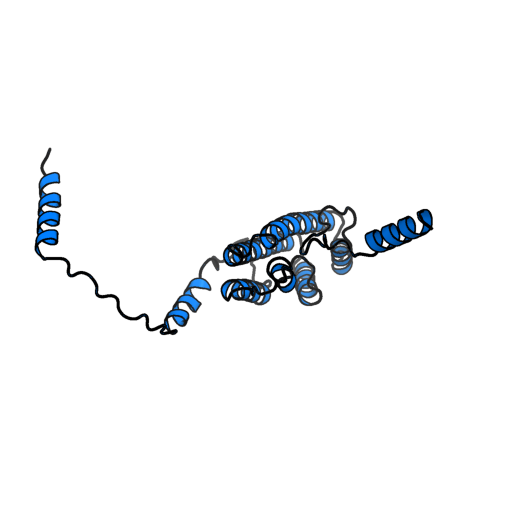CA . ARG A 1 81 ? -0.654 -1.833 -10.871 1.00 96.06 81 ARG A CA 1
ATOM 685 C C . ARG A 1 81 ? -0.439 -1.616 -9.378 1.00 96.06 81 ARG A C 1
ATOM 687 O O . ARG A 1 81 ? -1.378 -1.780 -8.610 1.00 96.06 81 ARG A O 1
ATOM 694 N N . ILE A 1 82 ? 0.766 -1.246 -8.955 1.00 94.88 82 ILE A N 1
ATOM 695 C CA . ILE A 1 82 ? 1.067 -0.948 -7.554 1.00 94.88 82 ILE A CA 1
ATOM 696 C C . ILE A 1 82 ? 0.307 0.301 -7.100 1.00 94.88 82 ILE A C 1
ATOM 698 O O . ILE A 1 82 ? -0.244 0.301 -6.002 1.00 94.88 82 ILE A O 1
ATOM 702 N N . TYR A 1 83 ? 0.215 1.335 -7.939 1.00 94.25 83 TYR A N 1
ATOM 703 C CA . TYR A 1 83 ? -0.664 2.478 -7.688 1.00 94.25 83 TYR A CA 1
ATOM 704 C C . TYR A 1 83 ? -2.118 2.031 -7.489 1.00 94.25 83 TYR A C 1
ATOM 706 O O . TYR A 1 83 ? -2.689 2.296 -6.434 1.00 94.25 83 TYR A O 1
ATOM 714 N N . ASP A 1 84 ? -2.686 1.267 -8.427 1.00 92.56 84 ASP A N 1
ATOM 715 C CA . ASP A 1 84 ? -4.069 0.781 -8.327 1.00 92.56 84 ASP A CA 1
ATOM 716 C C . ASP A 1 84 ? -4.304 -0.047 -7.050 1.00 92.56 84 ASP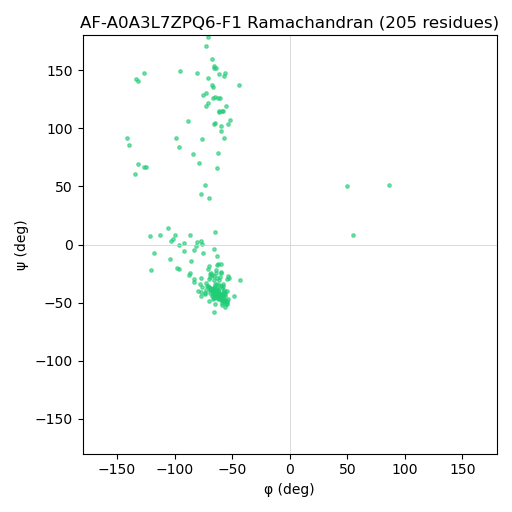 A C 1
ATOM 718 O O . ASP A 1 84 ? -5.326 0.114 -6.378 1.00 92.56 84 ASP A O 1
ATOM 722 N N . LEU A 1 85 ? -3.342 -0.901 -6.683 1.00 96.44 85 LEU A N 1
ATOM 723 C CA . LEU A 1 85 ? -3.379 -1.714 -5.466 1.00 96.44 85 LEU A CA 1
ATOM 724 C C . LEU A 1 85 ? -3.336 -0.863 -4.196 1.00 96.44 85 LEU A C 1
ATOM 726 O O . LEU A 1 85 ? -4.110 -1.128 -3.278 1.00 96.44 85 LEU A O 1
ATOM 730 N N . ARG A 1 86 ? -2.464 0.150 -4.134 1.00 94.75 86 ARG A N 1
ATOM 731 C CA . ARG A 1 86 ? -2.406 1.089 -3.004 1.00 94.75 86 ARG A CA 1
ATOM 732 C C . ARG A 1 86 ? -3.711 1.864 -2.876 1.00 94.75 86 ARG A C 1
ATOM 734 O O . ARG A 1 86 ? -4.289 1.901 -1.795 1.00 94.75 86 ARG A O 1
ATOM 741 N N . MET A 1 87 ? -4.226 2.378 -3.990 1.00 92.31 87 MET A N 1
ATOM 742 C CA . MET A 1 87 ? -5.503 3.081 -4.007 1.00 92.31 87 MET A CA 1
ATOM 743 C C . MET A 1 87 ? -6.639 2.183 -3.520 1.00 92.31 87 MET A C 1
ATOM 745 O O . MET A 1 87 ? -7.403 2.605 -2.665 1.00 92.31 87 MET A O 1
ATOM 749 N N . GLU A 1 88 ? -6.754 0.945 -4.020 1.00 93.94 88 GLU A N 1
ATOM 750 C CA . GLU A 1 88 ? -7.795 -0.005 -3.601 1.00 93.94 88 GLU A CA 1
ATOM 751 C C . GLU A 1 88 ? -7.685 -0.402 -2.119 1.00 93.94 88 GLU A C 1
ATOM 753 O O . GLU A 1 88 ? -8.703 -0.460 -1.422 1.00 93.94 88 GLU A O 1
ATOM 758 N N . ARG A 1 89 ? -6.461 -0.646 -1.635 1.00 94.94 89 ARG A N 1
ATOM 759 C CA . ARG A 1 89 ? -6.166 -0.910 -0.221 1.00 94.94 89 ARG A CA 1
ATOM 760 C C . ARG A 1 89 ? -6.680 0.225 0.654 1.00 94.94 89 ARG A C 1
ATOM 762 O O . ARG A 1 89 ? -7.431 -0.032 1.592 1.00 94.94 89 ARG A O 1
ATOM 769 N N . ASP A 1 90 ? -6.331 1.460 0.310 1.00 93.75 90 ASP A N 1
ATOM 770 C CA . ASP A 1 90 ? -6.662 2.636 1.112 1.00 93.75 90 ASP A CA 1
ATOM 771 C C . ASP A 1 90 ? -8.184 2.855 1.173 1.00 93.75 90 ASP A C 1
ATOM 773 O O . ASP A 1 90 ? -8.700 3.173 2.242 1.00 93.75 90 ASP A O 1
ATOM 777 N N . ARG A 1 91 ? -8.945 2.543 0.105 1.00 90.31 91 ARG A N 1
ATOM 778 C CA . ARG A 1 91 ? -10.432 2.558 0.156 1.00 90.31 91 ARG A CA 1
ATOM 779 C C . ARG A 1 91 ? -10.985 1.541 1.143 1.00 90.31 91 ARG A C 1
ATOM 781 O O . ARG A 1 91 ? -11.983 1.792 1.809 1.00 90.31 91 ARG A O 1
ATOM 788 N N . LYS A 1 92 ? -10.392 0.346 1.188 1.00 95.19 92 LYS A N 1
ATOM 789 C CA . LYS A 1 92 ? -10.839 -0.707 2.107 1.00 95.19 92 LYS A CA 1
ATOM 790 C C . LYS A 1 92 ? -10.522 -0.337 3.550 1.00 95.19 92 LYS A C 1
ATOM 792 O O . LYS A 1 92 ? -11.370 -0.563 4.403 1.00 95.19 92 LYS A O 1
ATOM 797 N N . ILE A 1 93 ? -9.362 0.272 3.797 1.00 94.81 93 ILE A N 1
ATOM 798 C CA . ILE A 1 93 ? -8.992 0.801 5.115 1.00 94.81 93 ILE A CA 1
ATOM 799 C C . ILE A 1 93 ? -9.968 1.906 5.529 1.00 94.81 93 ILE A C 1
ATOM 801 O O . ILE A 1 93 ? -10.521 1.855 6.621 1.00 94.81 93 ILE A O 1
ATOM 805 N N . GLN A 1 94 ? -10.271 2.847 4.637 1.00 91.75 94 GLN A N 1
ATOM 806 C CA . GLN A 1 94 ? -11.217 3.923 4.925 1.00 91.75 94 GLN A CA 1
ATOM 807 C C . GLN A 1 94 ? -12.609 3.418 5.322 1.00 91.75 94 GLN A C 1
ATOM 809 O O . GLN A 1 94 ? -13.251 4.006 6.180 1.00 91.75 94 GLN A O 1
ATOM 814 N N . ARG A 1 95 ? -13.078 2.316 4.725 1.00 92.50 95 ARG A N 1
ATOM 815 C CA . ARG A 1 95 ? -14.385 1.722 5.059 1.00 92.50 95 ARG A CA 1
ATOM 816 C C . ARG A 1 95 ? -14.441 1.091 6.443 1.00 92.50 95 ARG A C 1
ATOM 818 O O . ARG A 1 95 ? -15.536 0.933 6.971 1.00 92.50 95 ARG A O 1
ATOM 825 N N . ILE A 1 96 ? -13.301 0.666 6.981 1.00 95.31 96 ILE A N 1
ATOM 826 C CA . ILE A 1 96 ? -13.253 0.039 8.303 1.00 95.31 96 ILE A CA 1
ATOM 827 C C . ILE A 1 96 ? -12.883 1.031 9.399 1.00 95.31 96 ILE A C 1
ATOM 829 O O . ILE A 1 96 ? -13.185 0.738 10.545 1.00 95.31 96 ILE A O 1
ATOM 833 N N . LEU A 1 97 ? -12.251 2.165 9.077 1.00 93.62 97 LEU A N 1
ATOM 834 C CA . LEU A 1 97 ? -11.821 3.192 10.031 1.00 93.62 97 LEU A CA 1
ATOM 835 C C . LEU A 1 97 ? -12.848 4.324 10.167 1.00 93.62 97 LEU A C 1
ATOM 837 O O . LEU A 1 97 ? -13.530 4.681 9.209 1.00 93.62 97 LEU A O 1
ATOM 841 N N . THR A 1 98 ? -12.926 4.944 11.348 1.00 92.62 98 THR A N 1
ATOM 842 C CA . THR A 1 98 ? -13.626 6.233 11.483 1.00 92.62 98 THR A CA 1
ATOM 843 C C . THR A 1 98 ? -12.867 7.331 10.725 1.00 92.62 98 THR A C 1
ATOM 845 O O . THR A 1 98 ? -11.663 7.188 10.494 1.00 92.62 98 THR A O 1
ATOM 848 N N . PRO A 1 99 ? -13.501 8.466 10.370 1.00 90.62 99 PRO A N 1
ATOM 849 C CA . PRO A 1 99 ? -12.799 9.566 9.704 1.00 90.62 99 PRO A CA 1
ATOM 850 C C . PRO A 1 99 ? -11.558 10.054 10.470 1.00 90.62 99 PRO A C 1
ATOM 852 O O . PRO A 1 99 ? -10.511 10.288 9.868 1.00 90.62 99 PRO A O 1
ATOM 855 N N . ALA A 1 100 ? -11.638 10.141 11.802 1.00 90.69 100 ALA A N 1
ATOM 856 C CA . ALA A 1 100 ? -10.508 10.529 12.646 1.00 90.69 100 ALA A CA 1
ATOM 857 C C . ALA A 1 100 ? -9.369 9.494 12.602 1.00 90.69 100 ALA A C 1
ATOM 859 O O . ALA A 1 100 ? -8.213 9.861 12.390 1.00 90.69 100 ALA A O 1
ATOM 860 N N . GLN A 1 101 ? -9.693 8.202 12.724 1.00 94.94 101 GLN A N 1
ATOM 861 C CA . GLN A 1 101 ? -8.708 7.120 12.605 1.00 94.94 101 GLN A CA 1
ATOM 862 C C . GLN A 1 101 ? -8.074 7.082 11.211 1.00 94.94 101 GLN A C 1
ATOM 864 O O . GLN A 1 101 ? -6.869 6.895 11.085 1.00 94.94 101 GLN A O 1
ATOM 869 N N . PHE A 1 102 ? -8.854 7.298 10.151 1.00 94.00 102 PHE A N 1
ATOM 870 C CA . PHE A 1 102 ? -8.327 7.319 8.791 1.00 94.00 102 PHE A CA 1
ATOM 871 C C . PHE A 1 102 ? -7.384 8.504 8.549 1.00 94.00 102 PHE A C 1
ATOM 873 O O . PHE A 1 102 ? -6.351 8.346 7.901 1.00 94.00 102 PHE A O 1
ATOM 880 N N . ASN A 1 103 ? -7.679 9.673 9.117 1.00 91.19 103 ASN A N 1
ATOM 881 C CA . ASN A 1 103 ? -6.762 10.811 9.069 1.00 91.19 103 ASN A CA 1
ATOM 882 C C . ASN A 1 103 ? -5.436 10.503 9.784 1.00 91.19 103 ASN A C 1
ATOM 884 O O . ASN A 1 103 ? -4.374 10.838 9.258 1.00 91.19 103 ASN A O 1
ATOM 888 N N . LEU A 1 104 ? -5.481 9.818 10.935 1.00 93.94 104 LEU A N 1
ATOM 889 C CA . LEU A 1 104 ? -4.275 9.335 11.617 1.00 93.94 104 LEU A CA 1
ATOM 890 C C . LEU A 1 104 ? -3.511 8.315 10.766 1.00 93.94 104 LEU A C 1
ATOM 892 O O . LEU A 1 104 ? -2.303 8.453 10.608 1.00 93.94 104 LEU A O 1
ATOM 896 N N . TYR A 1 105 ? -4.203 7.358 10.141 1.00 94.25 105 TYR A N 1
ATOM 897 C CA . TYR A 1 105 ? -3.595 6.402 9.210 1.00 94.25 105 TYR A CA 1
ATOM 898 C C . TYR A 1 105 ? -2.823 7.112 8.092 1.00 94.25 105 TYR A C 1
ATOM 900 O O . TYR A 1 105 ? -1.648 6.823 7.870 1.00 94.25 105 TYR A O 1
ATOM 908 N N . VAL A 1 106 ? -3.457 8.070 7.406 1.00 91.81 106 VAL A N 1
ATOM 909 C CA . VAL A 1 106 ? -2.820 8.832 6.319 1.00 91.81 106 VAL A CA 1
ATOM 910 C C . VAL A 1 106 ? -1.620 9.623 6.834 1.00 91.81 106 VAL A C 1
ATOM 912 O O . VAL A 1 106 ? -0.573 9.639 6.183 1.00 91.81 106 VAL A O 1
ATOM 915 N N . ARG A 1 107 ? -1.748 10.256 8.006 1.00 91.56 107 ARG A N 1
ATOM 916 C CA . ARG A 1 107 ? -0.647 10.975 8.651 1.00 91.56 107 ARG A CA 1
ATOM 917 C C . ARG A 1 107 ? 0.538 10.046 8.917 1.00 91.56 107 ARG A C 1
ATOM 919 O O . ARG A 1 107 ? 1.640 10.335 8.460 1.00 91.56 107 ARG A O 1
ATOM 926 N N . PHE A 1 108 ? 0.309 8.907 9.563 1.00 93.38 108 PHE A N 1
ATOM 927 C CA . PHE A 1 108 ? 1.365 7.950 9.886 1.00 93.38 108 PHE A CA 1
ATOM 928 C C . PHE A 1 108 ? 2.001 7.320 8.648 1.00 93.38 108 PHE A C 1
ATOM 930 O O . PHE A 1 108 ? 3.210 7.125 8.621 1.00 93.38 108 PHE A O 1
ATOM 937 N N . VAL A 1 109 ? 1.233 7.056 7.588 1.00 91.88 109 VAL A N 1
ATOM 938 C CA . VAL A 1 109 ? 1.784 6.572 6.311 1.00 91.88 109 VAL A CA 1
ATOM 939 C C . VAL A 1 109 ? 2.727 7.594 5.668 1.00 91.88 109 VAL A C 1
ATOM 941 O O . VAL A 1 109 ? 3.706 7.197 5.038 1.00 91.88 109 VAL A O 1
ATOM 944 N N . ARG A 1 110 ? 2.456 8.895 5.826 1.00 89.06 110 ARG A N 1
ATOM 945 C CA . ARG A 1 110 ? 3.321 9.970 5.320 1.00 89.06 110 ARG A CA 1
ATOM 946 C C . ARG A 1 110 ? 4.561 10.186 6.184 1.00 89.06 110 ARG A C 1
ATOM 948 O O . ARG A 1 110 ? 5.642 10.362 5.636 1.00 89.06 110 ARG A O 1
ATOM 955 N N . GLU A 1 111 ? 4.403 10.194 7.506 1.00 89.00 111 GLU A N 1
ATOM 956 C CA . GLU A 1 111 ? 5.505 10.424 8.454 1.00 89.00 111 GLU A CA 1
ATOM 957 C C . GLU A 1 111 ? 6.447 9.213 8.535 1.00 89.00 111 GLU A C 1
ATOM 959 O O . GLU A 1 111 ? 7.669 9.359 8.571 1.00 89.00 111 GLU A O 1
ATOM 964 N N . HIS A 1 112 ? 5.881 8.006 8.508 1.00 86.06 112 HIS A N 1
ATOM 965 C CA . HIS A 1 112 ? 6.592 6.741 8.673 1.00 86.06 112 HIS A CA 1
ATOM 966 C C . HIS A 1 112 ? 6.192 5.744 7.572 1.00 86.06 112 HIS A C 1
ATOM 968 O O . HIS A 1 112 ? 5.523 4.736 7.839 1.00 86.06 112 HIS A O 1
ATOM 974 N N . PRO A 1 113 ? 6.588 5.994 6.308 1.00 85.44 113 PRO A N 1
ATOM 975 C CA . PRO A 1 113 ? 6.245 5.122 5.197 1.00 85.44 113 PRO A CA 1
ATOM 976 C C . PRO A 1 113 ? 6.821 3.723 5.410 1.00 85.44 113 PRO A C 1
ATOM 978 O O . PRO A 1 113 ? 8.028 3.491 5.400 1.00 85.44 113 PRO A O 1
ATOM 981 N N . GLN A 1 114 ? 5.922 2.761 5.589 1.00 83.62 114 GLN A N 1
ATOM 982 C CA . GLN A 1 114 ? 6.287 1.352 5.697 1.00 83.62 114 GLN A CA 1
ATOM 983 C C . GLN A 1 114 ? 6.713 0.775 4.343 1.00 83.62 114 GLN A C 1
ATOM 985 O O . GLN A 1 114 ? 6.471 1.350 3.286 1.00 83.62 114 GLN A O 1
ATOM 990 N N . ARG A 1 115 ? 7.247 -0.447 4.362 1.00 80.81 115 ARG A N 1
ATOM 991 C CA . ARG A 1 115 ? 7.702 -1.184 3.174 1.00 80.81 115 ARG A CA 1
ATOM 992 C C . ARG A 1 115 ? 6.675 -1.326 2.035 1.00 80.81 115 ARG A C 1
ATOM 994 O O . ARG A 1 115 ? 7.064 -1.355 0.870 1.00 80.81 115 ARG A O 1
ATOM 1001 N N . ILE A 1 116 ? 5.371 -1.349 2.333 1.00 84.31 116 ILE A N 1
ATOM 1002 C CA . ILE A 1 116 ? 4.293 -1.292 1.316 1.00 84.31 116 ILE A CA 1
ATOM 1003 C C . ILE A 1 116 ? 4.222 0.042 0.548 1.00 84.31 116 ILE A C 1
ATOM 1005 O O . ILE A 1 116 ? 3.393 0.179 -0.351 1.00 84.31 116 ILE A O 1
ATOM 1009 N N . HIS A 1 117 ? 5.055 1.016 0.908 1.00 87.56 117 HIS A N 1
ATOM 1010 C CA . HIS A 1 117 ? 5.204 2.325 0.274 1.00 87.56 117 HIS A CA 1
ATOM 1011 C C . HIS A 1 117 ? 6.644 2.569 -0.214 1.00 87.56 117 HIS A C 1
ATOM 1013 O O . HIS A 1 117 ? 6.966 3.680 -0.623 1.00 87.56 117 HIS A O 1
ATOM 1019 N N . ASP A 1 118 ? 7.526 1.564 -0.149 1.00 84.56 118 ASP A N 1
ATOM 1020 C CA . ASP A 1 118 ? 8.958 1.711 -0.431 1.00 84.56 118 ASP A CA 1
ATOM 1021 C C . ASP A 1 118 ? 9.253 1.738 -1.936 1.00 84.56 118 ASP A C 1
ATOM 1023 O O . ASP A 1 118 ? 9.834 0.815 -2.507 1.00 84.56 118 ASP A O 1
ATOM 1027 N N . TYR A 1 119 ? 8.853 2.825 -2.591 1.00 85.62 119 TYR A N 1
ATOM 1028 C CA . TYR A 1 119 ? 9.077 3.031 -4.016 1.00 85.62 119 TYR A CA 1
ATOM 1029 C C . TYR A 1 119 ? 10.549 2.945 -4.402 1.00 85.62 119 TYR A C 1
ATOM 1031 O O . TYR A 1 119 ? 10.896 2.293 -5.383 1.00 85.62 119 TYR A O 1
ATOM 1039 N N . ARG A 1 120 ? 11.438 3.566 -3.620 1.00 83.19 120 ARG A N 1
ATOM 1040 C CA . ARG A 1 120 ? 12.881 3.512 -3.892 1.00 83.19 120 ARG A CA 1
ATOM 1041 C C . ARG A 1 120 ? 13.376 2.071 -3.830 1.00 83.19 120 ARG A C 1
ATOM 1043 O O . ARG A 1 120 ? 14.065 1.635 -4.751 1.00 83.19 120 ARG A O 1
ATOM 1050 N N . GLY A 1 121 ? 12.969 1.327 -2.803 1.00 84.50 121 GLY A N 1
ATOM 1051 C CA . GLY A 1 121 ? 13.237 -0.097 -2.672 1.00 84.50 121 GLY A CA 1
ATOM 1052 C C . GLY A 1 121 ? 12.724 -0.892 -3.865 1.00 84.50 121 GLY A C 1
ATOM 1053 O O . GLY A 1 121 ? 13.477 -1.699 -4.392 1.00 84.50 121 GLY A O 1
ATOM 1054 N N . TRP A 1 122 ? 11.522 -0.605 -4.377 1.00 86.25 122 TRP A N 1
ATOM 1055 C CA . TRP A 1 122 ? 10.946 -1.312 -5.529 1.00 86.25 122 TRP A CA 1
ATOM 1056 C C . TRP A 1 122 ? 11.703 -1.173 -6.846 1.00 86.25 122 TRP A C 1
ATOM 1058 O O . TRP A 1 122 ? 11.486 -1.987 -7.738 1.00 86.25 122 TRP A O 1
ATOM 1068 N N . TYR A 1 123 ? 12.592 -0.187 -6.989 1.00 86.81 123 TYR A N 1
ATOM 1069 C CA . TYR A 1 123 ? 13.409 -0.022 -8.200 1.00 86.81 123 TYR A CA 1
ATOM 1070 C C . TYR A 1 123 ? 14.916 -0.145 -7.951 1.00 86.81 123 TYR A C 1
ATOM 1072 O O . TYR A 1 123 ? 15.681 -0.228 -8.910 1.00 86.81 123 TYR A O 1
ATOM 1080 N N . ALA A 1 124 ? 15.360 -0.236 -6.695 1.00 85.44 124 ALA A N 1
ATOM 1081 C CA . ALA A 1 124 ? 16.763 -0.430 -6.319 1.00 85.44 124 ALA A CA 1
ATOM 1082 C C . ALA A 1 124 ? 17.254 -1.886 -6.501 1.00 85.44 124 ALA A C 1
ATOM 1084 O O . ALA A 1 124 ? 17.897 -2.435 -5.608 1.00 85.44 124 ALA A O 1
ATOM 1085 N N . ASN A 1 125 ? 16.909 -2.539 -7.619 1.00 85.06 125 ASN A N 1
ATOM 1086 C CA . ASN A 1 125 ? 17.132 -3.974 -7.832 1.00 85.06 125 ASN A CA 1
ATOM 1087 C C . ASN A 1 125 ? 18.612 -4.309 -8.059 1.00 85.06 125 ASN A C 1
ATOM 1089 O O . ASN A 1 125 ? 19.145 -3.910 -9.096 1.00 85.06 125 ASN A O 1
ATOM 1093 N N . PRO A 1 126 ? 19.256 -5.133 -7.207 1.00 85.12 126 PRO A N 1
ATOM 1094 C CA . PRO A 1 126 ? 20.636 -5.566 -7.412 1.00 85.12 126 PRO A CA 1
ATOM 1095 C C . PRO A 1 126 ? 20.851 -6.329 -8.722 1.00 85.12 126 PRO A C 1
ATOM 1097 O O . PRO A 1 126 ? 21.960 -6.347 -9.239 1.00 85.12 126 PRO A O 1
ATOM 1100 N N . ARG A 1 127 ? 19.801 -6.943 -9.293 1.00 85.06 127 ARG A N 1
ATOM 1101 C CA . ARG A 1 127 ? 19.873 -7.599 -10.612 1.00 85.06 127 ARG A CA 1
ATOM 1102 C C . ARG A 1 127 ? 19.985 -6.611 -11.770 1.00 85.06 127 ARG A C 1
ATOM 1104 O O . ARG A 1 127 ? 20.393 -7.002 -12.858 1.00 85.06 127 ARG A O 1
ATOM 1111 N N . TYR A 1 128 ? 19.585 -5.360 -11.559 1.00 86.88 128 TYR A N 1
ATOM 1112 C CA . TYR A 1 128 ? 19.559 -4.319 -12.581 1.00 86.88 128 TYR A CA 1
ATOM 1113 C C . TYR A 1 128 ? 20.158 -3.009 -12.029 1.00 86.88 128 TYR A C 1
ATOM 1115 O O . TYR A 1 128 ? 19.462 -1.992 -11.991 1.00 86.88 128 TYR A O 1
ATOM 1123 N N . PRO A 1 129 ? 21.436 -3.013 -11.604 1.00 86.31 129 PRO A N 1
ATOM 1124 C CA . PRO A 1 129 ? 22.037 -1.914 -10.838 1.00 86.31 129 PRO A CA 1
ATOM 1125 C C . PRO A 1 129 ? 22.094 -0.588 -11.614 1.00 86.31 129 PRO A C 1
ATOM 1127 O O . PRO A 1 129 ? 21.975 0.490 -11.030 1.00 86.31 129 PRO A O 1
ATOM 1130 N N . ASP A 1 130 ? 22.190 -0.656 -12.942 1.00 89.75 130 ASP A N 1
ATOM 1131 C CA . ASP A 1 130 ? 22.266 0.519 -13.820 1.00 89.75 130 ASP A CA 1
ATOM 1132 C C . ASP A 1 130 ? 20.899 0.987 -14.319 1.00 89.75 130 ASP A C 1
ATOM 1134 O O . ASP A 1 130 ? 20.777 2.018 -14.984 1.00 89.75 130 ASP A O 1
ATOM 1138 N N . ARG A 1 131 ? 19.834 0.236 -14.020 1.00 90.56 131 ARG A N 1
ATOM 1139 C CA . ARG A 1 131 ? 18.488 0.630 -14.424 1.00 90.56 131 ARG A CA 1
ATOM 1140 C C . ARG A 1 131 ? 17.940 1.666 -13.461 1.00 90.56 131 ARG A C 1
ATOM 1142 O O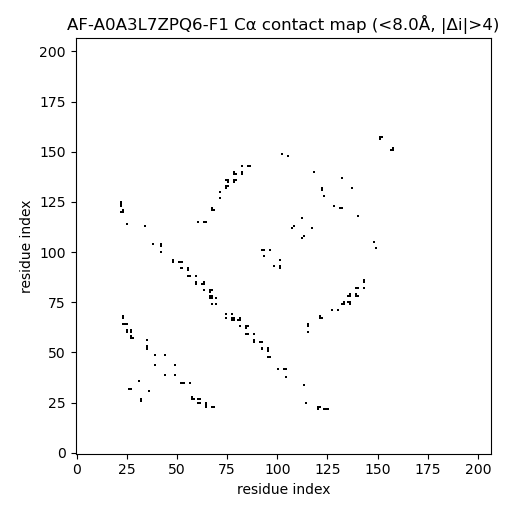 . ARG A 1 131 ? 18.250 1.704 -12.271 1.00 90.56 131 ARG A O 1
ATOM 1149 N N . ARG A 1 132 ? 17.124 2.554 -14.013 1.00 90.56 132 ARG A N 1
ATOM 1150 C CA . ARG A 1 132 ? 16.435 3.606 -13.275 1.00 90.56 132 ARG A CA 1
ATOM 1151 C C . ARG A 1 132 ? 14.947 3.508 -13.585 1.00 90.56 132 ARG A C 1
ATOM 1153 O O . ARG A 1 132 ? 14.603 3.112 -14.702 1.00 90.56 132 ARG A O 1
ATOM 1160 N N . PRO A 1 133 ? 14.071 3.850 -12.627 1.00 91.25 133 PRO A N 1
ATOM 1161 C CA . PRO A 1 133 ? 12.650 3.943 -12.913 1.00 91.25 133 PRO A CA 1
ATOM 1162 C C . PRO A 1 133 ? 12.415 4.948 -14.044 1.00 91.25 133 PRO A C 1
ATOM 1164 O O . PRO A 1 133 ? 13.112 5.965 -14.152 1.00 91.25 133 PRO A O 1
ATOM 1167 N N . SER A 1 134 ? 11.430 4.668 -14.889 1.00 92.38 134 SER A N 1
ATOM 1168 C CA . SER A 1 134 ? 11.034 5.567 -15.970 1.00 92.38 134 SER A CA 1
ATOM 1169 C C . SER A 1 134 ? 10.327 6.818 -15.429 1.00 92.38 134 SER A C 1
ATOM 1171 O O . SER A 1 134 ? 10.096 6.968 -14.224 1.00 92.38 134 SER A O 1
ATOM 1173 N N . HIS A 1 135 ? 9.958 7.718 -16.340 1.00 93.06 135 HIS A N 1
ATOM 1174 C CA . HIS A 1 135 ? 9.033 8.804 -16.030 1.00 93.06 135 HIS A CA 1
ATOM 1175 C C . HIS A 1 135 ? 7.688 8.276 -15.506 1.00 93.06 135 HIS A C 1
ATOM 1177 O O . HIS A 1 135 ? 7.210 8.753 -14.481 1.00 93.06 135 HIS A O 1
ATOM 1183 N N . ASP A 1 136 ? 7.117 7.252 -16.142 1.00 87.81 136 ASP A N 1
ATOM 1184 C CA . ASP A 1 136 ? 5.820 6.694 -15.748 1.00 87.81 136 ASP A CA 1
ATOM 1185 C C . ASP A 1 136 ? 5.850 6.083 -14.349 1.00 87.81 136 ASP A C 1
ATOM 1187 O O . ASP A 1 136 ? 4.903 6.258 -13.582 1.00 87.81 136 ASP A O 1
ATOM 1191 N N . CYS A 1 137 ? 6.954 5.424 -13.987 1.00 91.69 137 CYS A N 1
ATOM 1192 C CA . CYS A 1 137 ? 7.162 4.925 -12.631 1.00 91.69 137 CYS A CA 1
ATOM 1193 C C . CYS A 1 137 ? 7.061 6.057 -11.598 1.00 91.69 137 CYS A C 1
ATOM 1195 O O . CYS A 1 137 ? 6.309 5.930 -10.632 1.00 91.69 137 CYS A O 1
ATOM 1197 N N . ARG A 1 138 ? 7.762 7.178 -11.833 1.00 92.94 138 ARG A N 1
ATOM 1198 C CA . ARG A 1 138 ? 7.731 8.351 -10.941 1.00 92.94 138 ARG A CA 1
ATOM 1199 C C . ARG A 1 138 ? 6.353 8.998 -10.908 1.00 92.94 138 ARG A C 1
ATOM 1201 O O . ARG A 1 138 ? 5.833 9.246 -9.831 1.00 92.94 138 ARG A O 1
ATOM 1208 N N . ARG A 1 139 ? 5.710 9.154 -12.067 1.00 91.31 139 ARG A N 1
ATOM 1209 C CA . ARG A 1 139 ? 4.365 9.732 -12.183 1.00 91.31 139 ARG A CA 1
ATOM 1210 C C . ARG A 1 139 ? 3.349 9.022 -11.290 1.00 91.31 139 ARG A C 1
ATOM 1212 O O . ARG A 1 139 ? 2.570 9.674 -10.605 1.00 91.31 139 ARG A O 1
ATOM 1219 N N . TYR A 1 140 ? 3.328 7.689 -11.291 1.00 91.81 140 TYR A N 1
ATOM 1220 C CA . TYR A 1 140 ? 2.398 6.938 -10.441 1.00 91.81 140 TYR A CA 1
ATOM 1221 C C . TYR A 1 140 ? 2.723 7.050 -8.950 1.00 91.81 140 TYR A C 1
ATOM 1223 O O . TYR A 1 140 ? 1.815 6.958 -8.123 1.00 91.81 140 TYR A O 1
ATOM 1231 N N . GLU A 1 141 ? 3.989 7.258 -8.603 1.00 92.25 141 GLU A N 1
ATOM 1232 C CA . GLU A 1 141 ? 4.396 7.529 -7.229 1.00 92.25 141 GLU A CA 1
ATOM 1233 C C . GLU A 1 141 ? 3.948 8.911 -6.765 1.00 92.25 141 GLU A C 1
ATOM 1235 O O . GLU A 1 141 ? 3.299 9.034 -5.726 1.00 92.25 141 GLU A O 1
ATOM 1240 N N . ASP A 1 142 ? 4.211 9.930 -7.576 1.00 89.06 142 ASP A N 1
ATOM 1241 C CA . ASP A 1 142 ? 3.807 11.304 -7.302 1.00 89.06 142 ASP A CA 1
ATOM 1242 C C . ASP A 1 142 ? 2.283 11.406 -7.213 1.00 89.06 142 ASP A C 1
ATOM 1244 O O . ASP A 1 142 ? 1.751 12.031 -6.296 1.00 89.06 142 ASP A O 1
ATOM 1248 N N . ASN A 1 143 ? 1.558 10.731 -8.108 1.00 89.81 143 ASN A N 1
ATOM 1249 C CA . ASN A 1 143 ? 0.099 10.666 -8.063 1.00 89.81 143 ASN A CA 1
ATOM 1250 C C . ASN A 1 143 ? -0.420 10.010 -6.784 1.00 89.81 143 ASN A C 1
ATOM 1252 O O . ASN A 1 143 ? -1.479 10.402 -6.300 1.00 89.81 143 ASN A O 1
ATOM 1256 N N . TYR A 1 144 ? 0.285 9.007 -6.249 1.00 91.75 144 TYR A N 1
ATOM 1257 C CA . TYR A 1 144 ? -0.086 8.411 -4.971 1.00 91.75 144 TYR A CA 1
ATOM 1258 C C . TYR A 1 144 ? 0.081 9.442 -3.857 1.00 91.75 144 TYR A C 1
ATOM 1260 O O . TYR A 1 144 ? -0.900 9.793 -3.219 1.00 91.75 144 TYR A O 1
ATOM 1268 N N . TRP A 1 145 ? 1.276 10.005 -3.671 1.00 88.62 145 TRP A N 1
ATOM 1269 C CA . TRP A 1 145 ? 1.556 10.921 -2.555 1.00 88.62 145 TRP A CA 1
ATOM 1270 C C . TRP A 1 145 ? 0.837 12.270 -2.626 1.00 88.62 145 TRP A C 1
ATOM 1272 O O . T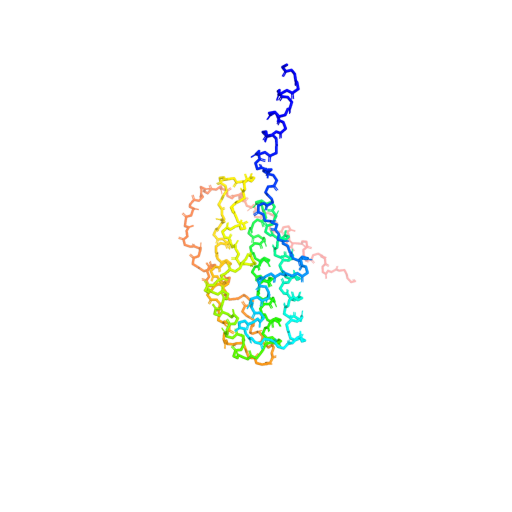RP A 1 145 ? 0.608 12.887 -1.584 1.00 88.62 145 TRP A O 1
ATOM 1282 N N . ASN A 1 146 ? 0.447 12.721 -3.817 1.00 86.94 146 ASN A N 1
ATOM 1283 C CA . ASN A 1 146 ? -0.340 13.942 -4.009 1.00 86.94 146 ASN A CA 1
ATOM 1284 C C . ASN A 1 146 ? -1.853 13.691 -4.032 1.00 86.94 146 ASN A C 1
ATOM 1286 O O . ASN A 1 146 ? -2.635 14.628 -4.208 1.00 86.94 146 ASN A O 1
ATOM 1290 N N . TYR A 1 147 ? -2.285 12.442 -3.846 1.00 82.44 147 TYR A N 1
ATOM 1291 C CA . TYR A 1 147 ? -3.698 12.112 -3.791 1.00 82.44 147 TYR A CA 1
ATOM 1292 C C . TYR A 1 147 ? -4.399 12.836 -2.626 1.00 82.44 147 TYR A C 1
ATOM 1294 O O . TYR A 1 147 ? -3.822 13.072 -1.563 1.00 82.44 147 TYR A O 1
ATOM 1302 N N . ARG A 1 148 ? -5.673 13.204 -2.811 1.00 81.69 148 ARG A N 1
ATOM 1303 C CA . ARG A 1 148 ? -6.490 13.842 -1.768 1.00 81.69 148 ARG A CA 1
ATOM 1304 C C . ARG A 1 148 ? -7.336 12.801 -1.039 1.00 81.69 148 ARG A C 1
ATOM 1306 O O . ARG A 1 148 ? -8.512 12.624 -1.334 1.00 81.69 148 ARG A O 1
ATOM 1313 N N . TRP A 1 149 ? -6.749 12.144 -0.038 1.00 74.06 149 TRP A N 1
ATOM 1314 C CA . TRP A 1 149 ? -7.448 11.144 0.787 1.00 74.06 149 TRP A CA 1
ATOM 1315 C C . TRP A 1 149 ? -8.681 11.692 1.537 1.00 74.06 149 TRP A C 1
ATOM 1317 O O . TRP A 1 149 ? -9.583 10.925 1.855 1.00 74.06 149 TRP A O 1
ATOM 1327 N N . GLY A 1 150 ? -8.753 13.002 1.805 1.00 57.34 150 GLY A N 1
ATOM 1328 C CA . GLY A 1 150 ? -9.821 13.619 2.607 1.00 57.34 150 GLY A CA 1
ATOM 1329 C C . GLY A 1 150 ? -11.132 13.945 1.875 1.00 57.34 150 GLY A C 1
ATOM 1330 O O . GLY A 1 150 ? -12.068 14.399 2.520 1.00 57.34 150 GLY A O 1
ATOM 1331 N N . THR A 1 151 ? -11.226 13.759 0.551 1.00 53.03 151 THR A N 1
ATOM 1332 C CA . THR A 1 151 ? -12.392 14.191 -0.265 1.00 53.03 151 THR A CA 1
ATOM 1333 C C . THR A 1 151 ? -13.308 13.041 -0.702 1.00 53.03 151 THR A C 1
ATOM 1335 O O . THR A 1 151 ? -14.131 13.196 -1.601 1.00 53.03 151 THR A O 1
ATOM 1338 N N . ILE A 1 152 ? -13.156 11.861 -0.104 1.00 49.97 152 ILE A N 1
ATOM 1339 C CA . ILE A 1 152 ? -13.890 10.658 -0.507 1.00 49.97 152 ILE A CA 1
ATOM 1340 C C . ILE A 1 152 ? -15.217 10.615 0.263 1.00 49.97 152 ILE A C 1
ATOM 1342 O O . ILE A 1 152 ? -15.235 10.364 1.467 1.00 49.97 152 ILE A O 1
ATOM 1346 N N . HIS A 1 153 ? -16.316 10.900 -0.436 1.00 42.88 153 HIS A N 1
ATOM 1347 C CA . HIS A 1 153 ? -17.675 10.922 0.106 1.00 42.88 153 HIS A CA 1
ATOM 1348 C C . HIS A 1 153 ? -18.163 9.523 0.551 1.00 42.88 153 HIS A C 1
ATOM 1350 O O . HIS A 1 153 ? -17.719 8.484 0.054 1.00 42.88 153 HIS A O 1
ATOM 1356 N N . HIS A 1 154 ? -19.096 9.504 1.511 1.00 43.06 154 HIS A N 1
ATOM 1357 C CA . HIS A 1 154 ? -19.678 8.300 2.131 1.00 43.06 154 HIS A CA 1
ATOM 1358 C C . HIS A 1 154 ? -20.464 7.390 1.165 1.00 43.06 154 HIS A C 1
ATOM 1360 O O . HIS A 1 154 ? -20.819 6.268 1.519 1.00 43.06 154 HIS A O 1
ATOM 1366 N N . ASP A 1 155 ? -20.723 7.841 -0.057 1.00 45.81 155 ASP A N 1
ATOM 1367 C CA . ASP A 1 155 ? -21.551 7.184 -1.070 1.00 45.81 155 ASP A CA 1
ATOM 1368 C C . ASP A 1 155 ? -20.788 6.162 -1.931 1.00 45.81 155 ASP A C 1
ATOM 1370 O O . ASP A 1 155 ? -21.338 5.622 -2.889 1.00 45.81 155 ASP A O 1
ATOM 1374 N N . ASN A 1 156 ? -19.531 5.837 -1.597 1.00 41.28 156 ASN A N 1
ATOM 1375 C CA . ASN A 1 156 ? -18.667 4.947 -2.388 1.00 41.28 156 ASN A CA 1
ATOM 1376 C C . ASN A 1 156 ? -18.498 5.381 -3.856 1.00 41.28 156 ASN A C 1
ATOM 1378 O O . ASN A 1 156 ? -17.883 4.641 -4.635 1.00 41.28 156 ASN A O 1
ATOM 1382 N N . HIS A 1 157 ? -18.977 6.568 -4.236 1.00 39.78 157 HIS A N 1
ATOM 1383 C CA . HIS A 1 157 ? -18.805 7.102 -5.568 1.00 39.78 157 HIS A CA 1
ATOM 1384 C C . HIS A 1 157 ? -17.444 7.783 -5.606 1.00 39.78 157 HIS A C 1
ATOM 1386 O O . HIS A 1 157 ? -17.300 9.001 -5.529 1.00 39.78 157 HIS A O 1
ATOM 1392 N N . TRP A 1 158 ? -16.404 6.957 -5.729 1.00 46.41 158 TRP A N 1
ATOM 1393 C CA . TRP A 1 158 ? -15.144 7.427 -6.281 1.00 46.41 158 TRP A CA 1
ATOM 1394 C C . TRP A 1 158 ? -15.515 8.095 -7.594 1.00 46.41 158 TRP A C 1
ATOM 1396 O O . TRP A 1 158 ? -15.916 7.404 -8.534 1.00 46.41 158 TRP A O 1
ATOM 1406 N N . ARG A 1 159 ? -15.460 9.434 -7.648 1.00 38.31 159 ARG A N 1
ATOM 1407 C CA . ARG A 1 159 ? -15.489 10.134 -8.929 1.00 38.31 159 ARG A CA 1
ATOM 1408 C C . ARG A 1 159 ? -14.544 9.372 -9.845 1.00 38.31 159 ARG A C 1
ATOM 1410 O O . ARG A 1 159 ? -13.498 8.887 -9.403 1.00 38.31 159 ARG A O 1
ATOM 1417 N N . ASN A 1 160 ? -14.972 9.185 -11.086 1.00 39.78 160 ASN A N 1
ATOM 1418 C CA . ASN A 1 160 ? -14.158 8.614 -12.144 1.00 39.78 160 ASN A CA 1
ATOM 1419 C C . ASN A 1 160 ? -12.949 9.534 -12.416 1.00 39.78 160 ASN A C 1
ATOM 1421 O O . ASN A 1 160 ? -12.821 10.085 -13.495 1.00 39.78 160 ASN A O 1
ATOM 1425 N N . ASP A 1 161 ? -12.036 9.666 -11.454 1.00 43.59 161 ASP A N 1
ATOM 1426 C CA . ASP A 1 161 ? -10.676 10.162 -11.642 1.00 43.59 161 ASP A CA 1
ATOM 1427 C C . ASP A 1 161 ? -9.809 9.048 -12.264 1.00 43.59 161 ASP A C 1
ATOM 1429 O O . ASP A 1 161 ? -8.614 9.214 -12.504 1.00 43.59 161 ASP A O 1
ATOM 1433 N N . ARG A 1 162 ? -10.413 7.887 -12.579 1.00 41.00 162 ARG A N 1
ATOM 1434 C CA . ARG A 1 162 ? -9.951 7.063 -13.696 1.00 41.00 162 ARG A CA 1
ATOM 1435 C C . ARG A 1 162 ? -10.057 7.932 -14.953 1.00 41.00 162 ARG A C 1
ATOM 1437 O O . ARG A 1 162 ? -11.144 8.052 -15.499 1.00 41.00 162 ARG A O 1
ATOM 1444 N N . HIS A 1 163 ? -8.920 8.461 -15.407 1.00 43.50 163 HIS A N 1
ATOM 1445 C CA . HIS A 1 163 ? -8.724 9.185 -16.673 1.00 43.50 163 HIS A CA 1
ATOM 1446 C C . HIS A 1 163 ? -9.010 10.697 -16.713 1.00 43.50 163 HIS A C 1
ATOM 1448 O O . HIS A 1 163 ? -9.628 11.168 -17.667 1.00 43.50 163 HIS A O 1
ATOM 1454 N N . ASP A 1 164 ? -8.451 11.486 -15.793 1.00 40.56 164 ASP A N 1
ATOM 1455 C CA . ASP A 1 164 ? -8.145 12.895 -16.133 1.00 40.56 164 ASP A CA 1
ATOM 1456 C C . ASP A 1 164 ? -6.659 13.262 -16.005 1.00 40.56 164 ASP A C 1
ATOM 1458 O O . ASP A 1 164 ? -6.176 14.144 -16.715 1.00 40.56 164 ASP A O 1
ATOM 1462 N N . SER A 1 165 ? -5.874 12.511 -15.223 1.00 45.28 165 SER A N 1
ATOM 1463 C CA . SER A 1 165 ? -4.415 12.694 -15.187 1.00 45.28 165 SER A CA 1
ATOM 1464 C C . SER A 1 165 ? -3.714 12.245 -16.475 1.00 45.28 165 SE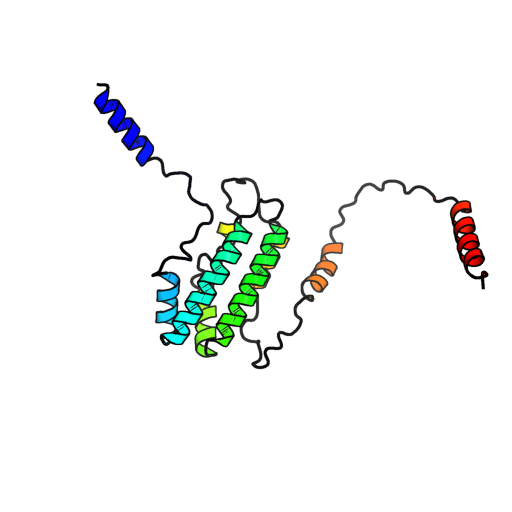R A C 1
ATOM 1466 O O . SER A 1 165 ? -2.704 12.840 -16.842 1.00 45.28 165 SER A O 1
ATOM 1468 N N . ASP A 1 166 ? -4.259 11.258 -17.198 1.00 47.72 166 ASP A N 1
ATOM 1469 C CA . ASP A 1 166 ? -3.742 10.882 -18.522 1.00 47.72 166 ASP A CA 1
ATOM 1470 C C . ASP A 1 166 ? -3.977 12.018 -19.542 1.00 47.72 166 ASP A C 1
ATOM 1472 O O . ASP A 1 166 ? -3.072 12.381 -20.288 1.00 47.72 166 ASP A O 1
ATOM 1476 N N . LYS A 1 167 ? -5.151 12.670 -19.516 1.00 43.75 167 LYS A N 1
ATOM 1477 C CA . LYS A 1 167 ? -5.519 13.714 -20.492 1.00 43.75 167 LYS A CA 1
ATOM 1478 C C . LYS A 1 167 ? -4.764 15.028 -20.311 1.00 43.75 167 LYS A C 1
ATOM 1480 O O . LYS A 1 167 ? -4.475 15.691 -21.306 1.00 43.75 167 LYS A O 1
ATOM 1485 N N . HIS A 1 168 ? -4.471 15.425 -19.072 1.00 40.78 168 HIS A N 1
ATOM 1486 C CA . HIS A 1 168 ? -3.805 16.705 -18.824 1.00 40.78 168 HIS A CA 1
ATOM 1487 C C . HIS A 1 168 ? -2.340 16.688 -19.287 1.00 40.78 168 HIS A C 1
ATOM 1489 O O . HIS A 1 168 ? -1.862 17.675 -19.833 1.00 40.78 168 HIS A O 1
ATOM 1495 N N . TRP A 1 169 ? -1.641 15.558 -19.139 1.00 40.56 169 TRP A N 1
ATOM 1496 C CA . TRP A 1 169 ? -0.212 15.463 -19.461 1.00 40.56 169 TRP A CA 1
ATOM 1497 C C . TRP A 1 169 ? 0.091 14.868 -20.842 1.00 40.56 169 TRP A C 1
ATOM 1499 O O . TRP A 1 169 ? 1.161 15.151 -21.380 1.00 40.56 169 TRP A O 1
ATOM 1509 N N . ASP A 1 170 ? -0.835 14.127 -21.469 1.00 44.31 170 ASP A N 1
ATOM 1510 C CA . ASP A 1 170 ? -0.730 13.797 -22.904 1.00 44.31 170 ASP A CA 1
ATOM 1511 C C . ASP A 1 170 ? -0.736 15.075 -23.766 1.00 44.31 170 ASP A C 1
ATOM 1513 O O . ASP A 1 170 ? -0.077 15.138 -24.803 1.00 44.31 170 ASP A O 1
ATOM 1517 N N . ARG A 1 171 ? -1.417 16.137 -23.308 1.00 39.34 171 ARG A N 1
ATOM 1518 C CA . ARG A 1 171 ? -1.472 17.436 -23.996 1.00 39.34 171 ARG A CA 1
ATOM 1519 C C . ARG A 1 171 ? -0.134 18.184 -23.978 1.00 39.34 171 ARG A C 1
ATOM 1521 O O . ARG A 1 171 ? 0.227 18.787 -24.987 1.00 39.34 171 ARG A O 1
ATOM 1528 N N . ASP A 1 172 ? 0.606 18.094 -22.875 1.00 40.12 172 ASP A N 1
ATOM 1529 C CA . ASP A 1 172 ? 1.886 18.791 -22.690 1.00 40.12 172 ASP A CA 1
ATOM 1530 C C . ASP A 1 172 ? 3.086 17.986 -23.232 1.00 40.12 172 ASP A C 1
ATOM 1532 O O . ASP A 1 172 ? 4.071 18.566 -23.694 1.00 40.12 172 ASP A O 1
ATOM 1536 N N . ASN A 1 173 ? 2.990 16.649 -23.286 1.00 37.78 173 ASN A N 1
ATOM 1537 C CA . ASN A 1 173 ? 4.039 15.776 -23.836 1.00 37.78 173 ASN A CA 1
ATOM 1538 C C . ASN A 1 173 ? 4.135 15.764 -25.371 1.00 37.78 173 ASN A C 1
ATOM 1540 O O . ASN A 1 173 ? 5.102 15.236 -25.921 1.00 37.78 173 ASN A O 1
ATOM 1544 N N . HIS A 1 174 ? 3.202 16.394 -26.088 1.00 41.12 174 HIS A N 1
ATOM 1545 C CA . HIS A 1 174 ? 3.353 16.621 -27.528 1.00 41.12 174 HIS A CA 1
ATOM 1546 C C . HIS A 1 174 ? 4.333 17.755 -27.877 1.00 41.12 174 HIS A C 1
ATOM 1548 O O . HIS A 1 174 ? 4.556 18.014 -29.059 1.00 41.12 174 HIS A O 1
ATOM 1554 N N . ARG A 1 175 ? 4.957 18.412 -26.885 1.00 38.72 175 ARG A N 1
ATOM 1555 C CA . ARG A 1 175 ? 5.898 19.523 -27.114 1.00 38.72 175 ARG A CA 1
ATOM 1556 C C . ARG A 1 175 ? 7.385 19.152 -27.039 1.00 38.72 175 ARG A C 1
ATOM 1558 O O . ARG A 1 175 ? 8.228 20.042 -27.114 1.00 38.72 175 ARG A O 1
ATOM 1565 N N . HIS A 1 176 ? 7.736 17.868 -26.951 1.00 38.75 176 HIS A N 1
ATOM 1566 C CA . HIS A 1 176 ? 9.122 17.433 -27.153 1.00 38.75 176 HIS A CA 1
ATOM 1567 C C . HIS A 1 176 ? 9.325 16.898 -28.568 1.00 38.75 176 HIS A C 1
ATOM 1569 O O . HIS A 1 176 ? 9.133 15.722 -28.877 1.00 38.75 176 HIS A O 1
ATOM 1575 N N . ASP A 1 177 ? 9.723 17.839 -29.416 1.00 39.69 177 ASP A N 1
ATOM 1576 C CA . ASP A 1 177 ? 10.138 17.692 -30.801 1.00 39.69 177 ASP A CA 1
ATOM 1577 C C . ASP A 1 177 ? 11.403 16.813 -30.897 1.00 39.69 177 ASP A C 1
ATOM 1579 O O . ASP A 1 177 ? 12.530 17.290 -31.025 1.00 39.69 177 ASP A O 1
ATOM 1583 N N . TYR A 1 178 ? 11.241 15.490 -30.808 1.00 37.12 178 TYR A N 1
ATOM 1584 C CA . TYR A 1 178 ? 12.210 14.577 -31.408 1.00 37.12 178 TYR A CA 1
ATOM 1585 C C . TYR A 1 178 ? 11.957 14.579 -32.911 1.00 37.12 178 TYR A C 1
ATOM 1587 O O . TYR A 1 178 ? 11.175 13.780 -33.432 1.00 37.12 178 TYR A O 1
ATOM 1595 N N . ARG A 1 179 ? 12.650 15.482 -33.606 1.00 37.38 179 ARG A N 1
ATOM 1596 C CA . ARG A 1 179 ? 12.774 15.497 -35.062 1.00 37.38 179 ARG A CA 1
ATOM 1597 C C . ARG A 1 179 ? 13.353 14.148 -35.515 1.00 37.38 179 ARG A C 1
ATOM 1599 O O . ARG A 1 179 ? 14.564 13.943 -35.542 1.00 37.38 179 ARG A O 1
ATOM 1606 N N . LYS A 1 180 ? 12.484 13.182 -35.820 1.00 35.69 180 LYS A N 1
ATOM 1607 C CA . LYS A 1 180 ? 12.854 11.984 -36.584 1.00 35.69 180 LYS A CA 1
ATOM 1608 C C . LYS A 1 180 ? 13.184 12.438 -38.010 1.00 35.69 180 LYS A C 1
ATOM 1610 O O . LYS A 1 180 ? 12.420 13.232 -38.551 1.00 35.69 180 LYS A O 1
ATOM 1615 N N . PRO A 1 181 ? 14.254 11.935 -38.650 1.00 39.72 181 PRO A N 1
ATOM 1616 C CA . PRO A 1 181 ? 14.433 12.145 -40.079 1.00 39.72 181 PRO A CA 1
ATOM 1617 C C . PRO A 1 181 ? 13.239 11.527 -40.813 1.00 39.72 181 PRO A C 1
ATOM 1619 O O . PRO A 1 181 ? 12.911 10.355 -40.589 1.00 39.72 181 PRO A O 1
ATOM 1622 N N . ASP A 1 182 ? 12.574 12.317 -41.654 1.00 40.53 182 ASP A N 1
ATOM 1623 C CA . ASP A 1 182 ? 11.438 11.874 -42.455 1.00 40.53 182 ASP A CA 1
ATO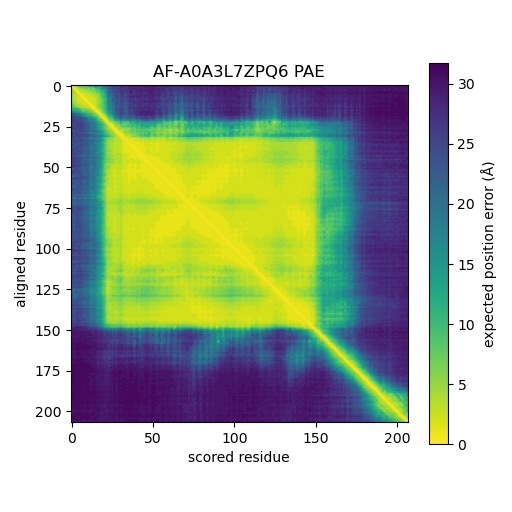M 1624 C C . ASP A 1 182 ? 11.848 10.696 -43.346 1.00 40.53 182 ASP A C 1
ATOM 1626 O O . ASP A 1 182 ? 12.656 10.828 -44.266 1.00 40.53 182 ASP A O 1
ATOM 1630 N N . LYS A 1 183 ? 11.264 9.518 -43.101 1.00 43.78 183 LYS A N 1
ATOM 1631 C CA . LYS A 1 183 ? 11.258 8.452 -44.107 1.00 43.78 183 LYS A CA 1
ATOM 1632 C C . LYS A 1 183 ? 10.228 8.827 -45.179 1.00 43.78 183 LYS A C 1
ATOM 1634 O O . LYS A 1 183 ? 9.077 9.092 -44.816 1.00 43.78 183 LYS A O 1
ATOM 1639 N N . PRO A 1 184 ? 10.575 8.814 -46.478 1.00 40.72 184 PRO A N 1
ATOM 1640 C CA . PRO A 1 184 ? 9.617 9.142 -47.521 1.00 40.72 184 PRO A CA 1
ATOM 1641 C C . PRO A 1 184 ? 8.460 8.135 -47.514 1.00 40.72 184 PRO A C 1
ATOM 1643 O O . PRO A 1 184 ? 8.664 6.922 -47.575 1.00 40.72 184 PRO A O 1
ATOM 1646 N N . LYS A 1 185 ? 7.224 8.642 -47.426 1.00 43.56 185 LYS A N 1
ATOM 1647 C CA . LYS A 1 185 ? 6.009 7.830 -47.581 1.00 43.56 185 LYS A CA 1
ATOM 1648 C C . LYS A 1 185 ? 5.917 7.332 -49.032 1.00 43.56 185 LYS A C 1
ATOM 1650 O O . LYS A 1 185 ? 6.074 8.147 -49.943 1.00 43.56 185 LYS A O 1
ATOM 1655 N N . PRO A 1 186 ? 5.593 6.052 -49.284 1.00 43.75 186 PRO A N 1
ATOM 1656 C CA . PRO A 1 186 ? 5.329 5.593 -50.641 1.00 43.75 186 PRO A CA 1
ATOM 1657 C C . PRO A 1 186 ? 4.051 6.265 -51.168 1.00 43.75 186 PRO A C 1
ATOM 1659 O O . PRO A 1 186 ? 2.998 6.230 -50.522 1.00 43.75 186 PRO A O 1
ATOM 1662 N N . LYS A 1 187 ? 4.151 6.909 -52.337 1.00 47.00 187 LYS A N 1
ATOM 1663 C CA . LYS A 1 187 ? 3.010 7.487 -53.061 1.00 47.00 187 LYS A CA 1
ATOM 1664 C C . LYS A 1 187 ? 2.043 6.357 -53.428 1.00 47.00 187 LYS A C 1
ATOM 1666 O O . LYS A 1 187 ? 2.387 5.489 -54.221 1.00 47.00 187 LYS A O 1
ATOM 1671 N N . LYS A 1 188 ? 0.833 6.362 -52.862 1.00 48.31 188 LYS A N 1
ATOM 1672 C CA . LYS A 1 188 ? -0.250 5.485 -53.331 1.00 48.31 188 LYS A CA 1
ATOM 1673 C C . LYS A 1 188 ? -0.731 5.992 -54.689 1.00 48.31 188 LYS A C 1
ATOM 1675 O O . LYS A 1 188 ? -1.147 7.146 -54.794 1.00 48.31 188 LYS A O 1
ATOM 1680 N N . ASN A 1 189 ? -0.657 5.144 -55.712 1.00 52.75 189 ASN A N 1
ATOM 1681 C CA . ASN A 1 189 ? -1.134 5.469 -57.052 1.00 52.75 189 ASN A CA 1
ATOM 1682 C C . ASN A 1 189 ? -2.668 5.529 -57.080 1.00 52.75 189 ASN A C 1
ATOM 1684 O O . ASN A 1 189 ? -3.353 4.750 -56.422 1.00 52.75 189 ASN A O 1
ATOM 1688 N N . LYS A 1 190 ? -3.200 6.469 -57.870 1.00 51.22 190 LYS A N 1
ATOM 1689 C CA . LYS A 1 190 ? -4.635 6.790 -58.002 1.00 51.22 190 LYS A CA 1
ATOM 1690 C C . LYS A 1 190 ? -5.505 5.565 -58.351 1.00 51.22 190 LYS A C 1
ATOM 1692 O O . LYS A 1 190 ? -6.649 5.505 -57.922 1.00 51.22 190 LYS A O 1
ATOM 1697 N N . LYS A 1 191 ? -4.919 4.565 -59.021 1.00 51.75 191 LYS A N 1
ATOM 1698 C CA . LYS A 1 191 ? -5.572 3.327 -59.472 1.00 51.75 191 LYS A CA 1
ATOM 1699 C C . LYS A 1 191 ? -6.114 2.455 -58.324 1.00 51.75 191 LYS A C 1
ATOM 1701 O O . LYS A 1 191 ? -7.235 1.974 -58.414 1.00 51.75 191 LYS A O 1
ATOM 1706 N N . ASP A 1 192 ? -5.407 2.364 -57.193 1.00 51.81 192 ASP A N 1
ATOM 1707 C CA . ASP A 1 192 ? -5.832 1.521 -56.054 1.00 51.81 192 ASP A CA 1
ATOM 1708 C C . ASP A 1 192 ? -7.069 2.067 -55.318 1.00 51.81 192 ASP A C 1
ATOM 1710 O O . ASP A 1 192 ? -7.722 1.361 -54.542 1.00 51.81 192 ASP A O 1
ATOM 1714 N N . ARG A 1 193 ? -7.379 3.358 -55.501 1.00 51.66 193 ARG A N 1
ATOM 1715 C CA . ARG A 1 193 ? -8.510 4.014 -54.835 1.00 51.66 193 ARG A CA 1
ATOM 1716 C C . ARG A 1 193 ? -9.826 3.763 -55.570 1.00 51.66 193 ARG A C 1
ATOM 1718 O O . ARG A 1 193 ? -10.858 3.660 -54.905 1.00 51.66 193 ARG A O 1
ATOM 1725 N N . ASP A 1 194 ? -9.768 3.634 -56.890 1.00 54.19 194 ASP A N 1
ATOM 1726 C CA . ASP A 1 194 ? -10.944 3.441 -57.737 1.00 54.19 194 ASP A CA 1
ATOM 1727 C C . ASP A 1 194 ? -11.399 1.965 -57.705 1.00 54.19 194 ASP A C 1
ATOM 1729 O O . ASP A 1 194 ? -12.578 1.705 -57.449 1.00 54.19 194 ASP A O 1
ATOM 1733 N N . ASP A 1 195 ? -10.462 1.005 -57.708 1.00 54.00 195 ASP A N 1
ATOM 1734 C CA . ASP A 1 195 ? -10.748 -0.438 -57.549 1.00 54.00 195 ASP A CA 1
ATOM 1735 C C . ASP A 1 195 ? -11.419 -0.785 -56.203 1.00 54.00 195 ASP A C 1
ATOM 1737 O O . ASP A 1 195 ? -12.163 -1.765 -56.075 1.00 54.00 195 ASP A O 1
ATOM 1741 N N . ARG A 1 196 ? -11.164 0.014 -55.155 1.00 53.47 196 ARG A N 1
ATOM 1742 C CA . ARG A 1 196 ? -11.796 -0.168 -53.836 1.00 53.47 196 ARG A CA 1
ATOM 1743 C C . ARG A 1 196 ? -13.239 0.339 -53.811 1.00 53.47 196 ARG A C 1
ATOM 1745 O O . ARG A 1 196 ? -14.038 -0.172 -53.027 1.00 53.47 196 ARG A O 1
ATOM 1752 N N . LYS A 1 197 ? -13.570 1.334 -54.640 1.00 53.09 197 LYS A N 1
ATOM 1753 C CA . LYS A 1 197 ? -14.921 1.904 -54.736 1.00 53.09 197 LYS A CA 1
ATOM 1754 C C . LYS A 1 197 ? -15.857 0.989 -55.525 1.00 53.09 197 LYS A C 1
ATOM 1756 O O . LYS A 1 197 ? -16.974 0.765 -55.067 1.00 53.09 197 LYS A O 1
ATOM 1761 N N . GLU A 1 198 ? -15.399 0.388 -56.624 1.00 51.31 198 GLU A N 1
ATOM 1762 C CA . GLU A 1 198 ? -16.219 -0.558 -57.403 1.00 51.31 198 GLU A CA 1
ATOM 1763 C C . GLU A 1 198 ? -16.583 -1.818 -56.607 1.00 51.31 198 GLU A C 1
ATOM 1765 O O . GLU A 1 198 ? -17.728 -2.277 -56.635 1.00 51.31 198 GLU A O 1
ATOM 1770 N N . ARG A 1 199 ? -15.648 -2.328 -55.794 1.00 52.31 199 ARG A N 1
ATOM 1771 C CA . ARG A 1 199 ? -15.888 -3.509 -54.949 1.00 52.31 199 ARG A CA 1
ATOM 1772 C C . ARG A 1 199 ? -16.973 -3.291 -53.885 1.00 52.31 199 ARG A C 1
ATOM 1774 O O . ARG A 1 199 ? -17.596 -4.255 -53.452 1.00 52.31 199 ARG A O 1
ATOM 1781 N N . TYR A 1 200 ? -17.211 -2.042 -53.477 1.00 49.34 200 TYR A N 1
ATOM 1782 C CA . TYR A 1 200 ? -18.218 -1.695 -52.469 1.00 49.34 200 TYR A CA 1
ATOM 1783 C C . TYR A 1 200 ? -19.633 -1.577 -53.062 1.00 49.34 200 TYR A C 1
ATOM 1785 O O . TYR A 1 200 ? -20.603 -1.890 -52.379 1.00 49.34 200 TYR A O 1
ATOM 1793 N N . TYR A 1 201 ? -19.762 -1.192 -54.338 1.00 49.06 201 TYR A N 1
ATOM 1794 C CA . TYR A 1 201 ? -21.062 -1.087 -55.018 1.00 49.06 201 TYR A CA 1
ATOM 1795 C C . TYR A 1 201 ? -21.542 -2.410 -55.644 1.00 49.06 201 TYR A C 1
ATOM 1797 O O . TYR A 1 201 ? -22.747 -2.612 -55.770 1.00 49.06 201 TYR A O 1
ATOM 1805 N N . SER A 1 202 ? -20.635 -3.339 -55.971 1.00 52.47 202 SER A N 1
ATOM 1806 C CA . SER A 1 202 ? -20.983 -4.671 -56.507 1.00 52.47 202 SER A CA 1
ATOM 1807 C C . SER A 1 202 ? -21.632 -5.602 -55.465 1.00 52.47 202 SER A C 1
ATOM 1809 O O . SER A 1 202 ? -22.580 -6.324 -55.769 1.00 52.47 202 SER A O 1
ATOM 1811 N N . ASN A 1 203 ? -21.202 -5.536 -54.199 1.00 51.84 203 ASN A N 1
ATOM 1812 C CA . ASN A 1 203 ? -21.706 -6.423 -53.138 1.00 51.84 203 ASN A CA 1
ATOM 1813 C C . ASN A 1 203 ? -23.047 -5.983 -52.512 1.00 51.84 203 ASN A C 1
ATOM 1815 O O . ASN A 1 203 ? -23.559 -6.680 -51.641 1.00 51.84 203 ASN A O 1
ATOM 1819 N N . GLY A 1 204 ? -23.625 -4.856 -52.945 1.00 50.31 204 GLY A N 1
ATOM 1820 C CA . GLY A 1 204 ? -24.922 -4.348 -52.471 1.00 50.31 204 GLY A CA 1
ATOM 1821 C C . GLY A 1 204 ? -26.130 -4.718 -53.345 1.00 50.31 204 GLY A C 1
ATOM 1822 O O . GLY A 1 204 ? -27.246 -4.320 -53.028 1.00 50.31 204 GLY A O 1
ATOM 1823 N N . ARG A 1 205 ? -25.934 -5.455 -54.449 1.00 49.62 205 ARG A N 1
ATOM 1824 C CA . ARG A 1 205 ? -27.001 -5.933 -55.351 1.00 49.62 205 ARG A CA 1
ATOM 1825 C C . ARG A 1 205 ? -26.904 -7.446 -55.550 1.00 49.62 205 ARG A C 1
ATOM 1827 O O . ARG A 1 205 ? -26.598 -7.922 -56.636 1.00 49.62 205 ARG A O 1
ATOM 1834 N N . LYS A 1 206 ? -27.146 -8.203 -54.485 1.00 45.84 206 LYS A N 1
ATOM 1835 C CA . LYS A 1 206 ? -27.593 -9.599 -54.569 1.00 45.84 206 LYS A CA 1
ATOM 1836 C C . LYS A 1 206 ? -28.652 -9.808 -53.489 1.00 45.84 206 LYS A C 1
ATOM 1838 O O . LYS A 1 206 ? -28.320 -10.152 -52.360 1.00 45.84 206 LYS A O 1
ATOM 1843 N N . ALA A 1 207 ? -29.888 -9.482 -53.852 1.00 41.72 207 ALA A N 1
ATOM 1844 C CA . ALA A 1 207 ? -31.110 -10.028 -53.275 1.00 41.72 207 ALA A CA 1
ATOM 1845 C C . ALA A 1 207 ? -31.721 -10.930 -54.351 1.00 41.72 207 ALA A C 1
ATOM 1847 O O . ALA A 1 207 ? -31.597 -10.539 -55.538 1.00 41.72 207 ALA A O 1
#

Radius of gyration: 27.19 Å; Cα contacts (8 Å, |Δi|>4): 101; chains: 1; bounding box: 77×49×79 Å

Mean predicted aligned error: 15.71 Å

Secondary structure (DSSP, 8-state):
-HHHHHHHHHHHHHHS--S---TT---TT-TT-HHHHHHHHHTT--HHHHHHHHHHHHHHHHHHHHHHTS-GGGHHHHHHHHHHHHHHHHHHHHHHS-HHHHHHHHHHHHHS--GGG-HHHHH--TTSTT----HHHHHHHHHHHT--GGG--TT------TTSHHHHHHHHGGG-------PPPP---THHHHHHHHHHHHTT---

Foldseek 3Di:
DVVVVVVVVVVVVVPPPPPPPPLQDDPLVPPCDVVLVVLCVQLVPDPVLSVQLSVLCSVLSVVLSVLLPDDPVCLLVSLVVLLVSVVVSLVSNPVSDDLVSSVVVLVCCVVPPDSSLPLVSSACDPVCNPDDRDPSSVVSNCCNNPDDSNPCDPPNCPPCPVPPVVVVVVVVVVPPDPPDPDDDDDDDDPVVVVVVVVVVVVVVPDD

Solvent-accessible surface area (backbone atoms only — not comparable to full-atom values): 12738 Å² total; per-residue (Å²): 112,73,70,60,54,51,52,53,51,50,52,48,64,70,64,47,74,67,81,80,60,61,80,81,71,76,71,58,81,47,93,73,44,63,72,51,54,52,50,31,61,78,56,67,48,54,72,74,53,32,54,53,49,47,53,51,52,30,57,46,39,54,53,39,47,60,40,48,69,51,60,77,94,43,44,56,63,27,31,52,51,40,39,52,47,52,55,54,48,51,55,56,49,48,74,69,38,54,74,70,43,37,52,48,49,54,48,45,48,69,78,56,62,49,77,89,64,39,61,68,57,52,50,66,40,82,92,44,74,88,54,71,76,53,70,63,31,49,50,36,50,51,53,56,77,68,50,71,82,89,74,73,60,96,79,75,66,70,70,75,68,78,74,49,72,60,60,64,49,60,65,61,63,72,71,69,82,76,81,68,82,83,74,84,75,82,82,80,61,74,66,69,60,53,63,56,53,56,60,60,63,60,76,74,72,81,130

Sequence (207 aa):
MKRFSLLCVLAILCSLPAYSQFWISFGWNEPHCQNCLWMEQAMHLPARQAAEYHKIIHKYGQKIEKEARRDYRYWDRAARRIYDLRMERDRKIQRILTPAQFNLYVRFVREHPQRIHDYRGWYANPRYPDRRPSHDCRRYEDNYWNYRWGTIHHDNHWRNDRHDSDKHWDRDNHRHDYRKPDKPKPKKNKKDRDDRKERYYSNGRKA

pLDDT: mean 74.16, std 21.4, range [35.69, 97.31]

Organism: Parabacteroides distasonis (NCBI:txid823)